Protein AF-A0AAE9E944-F1 (afdb_monomer_lite)

Foldseek 3Di:
DDPPPDDDDDDDPVVVVVVVVPPVDCVVVVVVVVVVVVVVVVVVVVVVVVVVVVVPPPPPVVCVVVVVQWDWDDDPFWIWIFGDQVFFFADPLQVVLVVVLCCVVPVPDDDDDDRRTFKIKGFAPQWGADPDPLDIAGVLGDDPPWDWDWDDLDSFKIFIWIADLLQKIHGGTMMGGHFGCDPVPNDRPDDHDDSVSRVCSSQDFIDRGGPPDDPDDPVSVVVNVLLNVQCVVVVNDDPCPVPPDDDGPPDPSVSSNSSVVSSVVVVD

Sequence (268 aa):
MDLALYNTGTQSPLDQFKYEVDITRPGSFGFCAVFIVATILICSIAYKVLRSCRFKRFPRFPMSYKIGQIAHAQHPEFSLFHGPDHIQYCVQKDLDFCEHFLRENFPEHSVKFSGNIVCVMVPRDGFKCGKQLQEFLPKDGKLVGSYLTYQLATDRAIITHYNLPDGRRFVAGIGTYPRLLTYETGFFYSFPINEDICQEAMESGYDYVPPKPRKWTKRRAERFEMVTKAARDAGLIRPNEFLGNVRFVENPPVYTKLIIEEEEKLKE

pLDDT: mean 70.8, std 16.13, range [32.69, 91.69]

Structure (mmCIF, N/CA/C/O backbone):
data_AF-A0AAE9E944-F1
#
_entry.id   AF-A0AAE9E944-F1
#
loop_
_atom_site.group_PDB
_atom_site.id
_atom_site.type_symbol
_atom_site.label_atom_id
_atom_site.label_alt_id
_atom_site.label_comp_id
_atom_site.label_asym_id
_atom_site.label_entity_id
_atom_site.label_seq_id
_atom_site.pdbx_PDB_ins_code
_atom_site.Cartn_x
_atom_site.Cartn_y
_atom_site.Cartn_z
_atom_site.occupancy
_atom_site.B_iso_or_equiv
_atom_site.auth_seq_id
_atom_site.auth_comp_id
_atom_site.auth_asym_id
_atom_site.auth_atom_id
_atom_site.pdbx_PDB_model_num
ATOM 1 N N . MET A 1 1 ? 65.503 0.015 0.714 1.00 38.69 1 MET A N 1
ATOM 2 C CA . MET A 1 1 ? 64.653 0.240 1.899 1.00 38.69 1 MET A CA 1
ATOM 3 C C . MET A 1 1 ? 65.042 -0.809 2.912 1.00 38.69 1 MET A C 1
ATOM 5 O O . MET A 1 1 ? 64.685 -1.969 2.754 1.00 38.69 1 MET A O 1
ATOM 9 N N . ASP A 1 2 ? 65.874 -0.387 3.854 1.00 33.28 2 ASP A N 1
ATOM 10 C CA . ASP A 1 2 ? 66.404 -1.197 4.939 1.00 33.28 2 ASP A CA 1
ATOM 11 C C . ASP A 1 2 ? 65.290 -1.584 5.911 1.00 33.28 2 ASP A C 1
ATOM 13 O O . ASP A 1 2 ? 64.674 -0.722 6.535 1.00 33.28 2 ASP A O 1
ATOM 17 N N . LEU A 1 3 ? 65.051 -2.886 6.061 1.00 37.91 3 LEU A N 1
ATOM 18 C CA . LEU A 1 3 ? 64.380 -3.430 7.236 1.00 37.91 3 LEU A CA 1
ATOM 19 C C . LEU A 1 3 ? 65.475 -3.978 8.157 1.00 37.91 3 LEU A C 1
ATOM 21 O O . LEU A 1 3 ? 65.759 -5.174 8.190 1.00 37.91 3 LEU A O 1
ATOM 25 N N . ALA A 1 4 ? 66.140 -3.065 8.866 1.00 39.00 4 ALA A N 1
ATOM 26 C CA . ALA A 1 4 ? 67.007 -3.406 9.982 1.00 39.00 4 ALA A CA 1
ATOM 27 C C . ALA A 1 4 ? 66.133 -3.991 11.103 1.00 39.00 4 ALA A C 1
ATOM 29 O O . ALA A 1 4 ? 65.559 -3.275 11.924 1.00 39.00 4 ALA A O 1
ATOM 30 N N . LEU A 1 5 ? 65.985 -5.315 11.072 1.00 41.94 5 LEU A N 1
ATOM 31 C CA . LEU A 1 5 ? 65.482 -6.133 12.165 1.00 41.94 5 LEU A CA 1
ATOM 32 C C . LEU A 1 5 ? 66.299 -5.828 13.423 1.00 41.94 5 LEU A C 1
ATOM 34 O O . LEU A 1 5 ? 67.512 -6.006 13.437 1.00 41.94 5 LEU A O 1
ATOM 38 N N . TYR A 1 6 ? 65.598 -5.326 14.437 1.00 42.09 6 TYR A N 1
ATOM 39 C CA . TYR A 1 6 ? 65.944 -5.300 15.856 1.00 42.09 6 TYR A CA 1
ATOM 40 C C . TYR A 1 6 ? 67.365 -5.767 16.209 1.00 42.09 6 TYR A C 1
ATOM 42 O O . TYR A 1 6 ? 67.640 -6.953 16.371 1.00 42.09 6 TYR A O 1
ATOM 50 N N . ASN A 1 7 ? 68.243 -4.786 16.416 1.00 43.41 7 ASN A N 1
ATOM 51 C CA . ASN A 1 7 ? 69.486 -4.957 17.153 1.00 43.41 7 ASN A CA 1
ATOM 52 C C . ASN A 1 7 ? 69.158 -5.322 18.610 1.00 43.41 7 ASN A C 1
ATOM 54 O O . ASN A 1 7 ? 68.875 -4.450 19.431 1.00 43.41 7 ASN A O 1
ATOM 58 N N . THR A 1 8 ? 69.227 -6.604 18.946 1.00 47.19 8 THR A N 1
ATOM 59 C CA . THR A 1 8 ? 69.472 -7.049 20.320 1.00 47.19 8 THR A CA 1
ATOM 60 C C . THR A 1 8 ? 70.875 -7.628 20.344 1.00 47.19 8 THR A C 1
ATOM 62 O O . THR A 1 8 ? 71.127 -8.672 19.745 1.00 47.19 8 THR A O 1
ATOM 65 N N . GLY A 1 9 ? 71.804 -6.899 20.966 1.00 45.34 9 GLY A N 1
ATOM 66 C CA . GLY A 1 9 ? 73.191 -7.329 21.118 1.00 45.34 9 GLY A CA 1
ATOM 67 C C . GLY A 1 9 ? 73.286 -8.723 21.739 1.00 45.34 9 GLY A C 1
ATOM 68 O O . GLY A 1 9 ? 72.422 -9.131 22.513 1.00 45.34 9 GLY A O 1
ATOM 69 N N . THR A 1 10 ? 74.341 -9.451 21.385 1.00 50.66 10 THR A N 1
ATOM 70 C CA . THR A 1 10 ? 74.672 -10.778 21.917 1.00 50.66 10 THR A CA 1
ATOM 71 C C . THR A 1 10 ? 74.713 -10.755 23.447 1.00 50.66 10 THR A C 1
ATOM 73 O O . THR A 1 10 ? 75.690 -10.289 24.034 1.00 50.66 10 THR A O 1
ATOM 76 N N . GLN A 1 11 ? 73.650 -11.244 24.088 1.00 51.56 11 GLN A N 1
ATOM 77 C CA . GLN A 1 11 ? 73.609 -11.498 25.526 1.00 51.56 11 GLN A CA 1
ATOM 78 C C . GLN A 1 11 ? 74.224 -12.869 25.823 1.00 51.56 11 GLN A C 1
ATOM 80 O O . GLN A 1 11 ? 74.008 -13.841 25.100 1.00 51.56 11 GLN A O 1
ATOM 85 N N . SER A 1 12 ? 75.036 -12.921 26.877 1.00 53.72 12 SER A N 1
ATOM 86 C CA . SER A 1 12 ? 75.726 -14.124 27.345 1.00 53.72 12 SER A CA 1
ATOM 87 C C . SER A 1 12 ? 74.713 -15.206 27.775 1.00 53.72 12 SER A C 1
ATOM 89 O O . SER A 1 12 ? 73.695 -14.869 28.385 1.00 53.72 12 SER A O 1
ATOM 91 N N . PRO A 1 13 ? 74.985 -16.506 27.533 1.00 57.06 13 PRO A N 1
ATOM 92 C CA . PRO A 1 13 ? 74.051 -17.599 27.837 1.00 57.06 13 PRO A CA 1
ATOM 93 C C . PRO A 1 13 ? 73.691 -17.735 29.328 1.00 57.06 13 PRO A C 1
ATOM 95 O O . PRO A 1 13 ? 72.714 -18.398 29.669 1.00 57.06 13 PRO A O 1
ATOM 98 N N . LEU A 1 14 ? 74.438 -17.087 30.228 1.00 52.66 14 LEU A N 1
ATOM 99 C CA . LEU A 1 14 ? 74.140 -17.057 31.663 1.00 52.66 14 LEU A CA 1
ATOM 100 C C . LEU A 1 14 ? 73.077 -16.015 32.058 1.00 52.66 14 LEU A C 1
ATOM 102 O O . LEU A 1 14 ? 72.465 -16.163 33.114 1.00 52.66 14 LEU A O 1
ATOM 106 N N . ASP A 1 15 ? 72.803 -15.010 31.218 1.00 51.47 15 ASP A N 1
ATOM 107 C CA . ASP A 1 15 ? 71.745 -14.017 31.474 1.00 51.47 15 ASP A CA 1
ATOM 108 C C . ASP A 1 15 ? 70.364 -14.491 30.991 1.00 51.47 15 ASP A C 1
ATOM 110 O O . ASP A 1 15 ? 69.338 -14.069 31.527 1.00 51.47 15 ASP A O 1
ATOM 114 N N . GLN A 1 16 ? 70.318 -15.424 30.033 1.00 52.09 16 GLN A N 1
ATOM 115 C CA . GLN A 1 16 ? 69.071 -15.965 29.474 1.00 52.09 16 GLN A CA 1
ATOM 116 C C . GLN A 1 16 ? 68.249 -16.736 30.520 1.00 52.09 16 GLN A C 1
ATOM 118 O O . GLN A 1 16 ? 67.041 -16.534 30.645 1.00 52.09 16 GLN A O 1
ATOM 123 N N . PHE A 1 17 ? 68.911 -17.536 31.358 1.00 46.75 17 PHE A N 1
ATOM 124 C CA . PHE A 1 17 ? 68.231 -18.355 32.366 1.00 46.75 17 PHE A CA 1
ATOM 125 C C . PHE A 1 17 ? 67.660 -17.561 33.545 1.00 46.75 17 PHE A C 1
ATOM 127 O O . PHE A 1 17 ? 66.756 -18.043 34.224 1.00 46.75 17 PHE A O 1
ATOM 134 N N . LYS A 1 18 ? 68.153 -16.343 33.803 1.00 45.94 18 LYS A N 1
ATOM 135 C CA . LYS A 1 18 ? 67.651 -15.517 34.911 1.00 45.94 18 LYS A CA 1
ATOM 136 C C . LYS A 1 18 ? 66.435 -14.675 34.514 1.00 45.94 18 LYS A C 1
ATOM 138 O O . LYS A 1 18 ? 65.650 -14.313 35.382 1.00 45.94 18 LYS A O 1
ATOM 143 N N . TYR A 1 19 ? 66.254 -14.411 33.218 1.00 47.31 19 TYR A N 1
ATOM 144 C CA . TYR A 1 19 ? 65.106 -13.664 32.696 1.00 47.31 19 TYR A CA 1
ATOM 145 C C . TYR A 1 19 ? 63.935 -14.549 32.259 1.00 47.31 19 TYR A C 1
ATOM 147 O O . TYR A 1 19 ? 62.797 -14.086 32.297 1.00 47.31 19 TYR A O 1
ATOM 155 N N . GLU A 1 20 ? 64.162 -15.816 31.902 1.00 46.25 20 GLU A N 1
ATOM 156 C CA . GLU A 1 20 ? 63.058 -16.711 31.519 1.00 46.25 20 GLU A CA 1
ATOM 157 C C . GLU A 1 20 ? 62.154 -17.107 32.697 1.00 46.25 20 GLU A C 1
ATOM 159 O O . GLU A 1 20 ? 60.969 -17.371 32.497 1.00 46.25 20 GLU A O 1
ATOM 164 N N . VAL A 1 21 ? 62.661 -17.074 33.934 1.00 47.31 21 VAL A N 1
ATOM 165 C CA . VAL A 1 21 ? 61.892 -17.487 35.125 1.00 47.31 21 VAL A CA 1
ATOM 166 C C . VAL A 1 21 ? 60.954 -16.383 35.647 1.00 47.31 21 VAL A C 1
ATOM 168 O O . VAL A 1 21 ? 60.018 -16.677 36.384 1.00 47.31 21 VAL A O 1
ATOM 171 N N . ASP A 1 22 ? 61.115 -15.129 35.208 1.00 46.03 22 ASP A N 1
ATOM 172 C CA . ASP A 1 22 ? 60.374 -13.972 35.749 1.00 46.03 22 ASP A CA 1
ATOM 173 C C . ASP A 1 22 ? 59.392 -13.305 34.760 1.00 46.03 22 ASP A C 1
ATOM 175 O O . ASP A 1 22 ? 58.807 -12.260 35.073 1.00 46.03 22 ASP A O 1
ATOM 179 N N . ILE A 1 23 ? 59.161 -13.892 33.574 1.00 47.28 23 ILE A N 1
ATOM 180 C CA . ILE A 1 23 ? 58.240 -13.354 32.543 1.00 47.28 23 ILE A CA 1
ATOM 181 C C . ILE A 1 23 ? 56.908 -14.130 32.468 1.00 47.28 23 ILE A C 1
ATOM 183 O O . ILE A 1 23 ? 56.041 -13.816 31.656 1.00 47.28 23 ILE A O 1
ATOM 187 N N . THR A 1 24 ? 56.599 -15.017 33.417 1.00 50.19 24 THR A N 1
ATOM 188 C CA . THR A 1 24 ? 55.192 -15.388 33.695 1.00 50.19 24 THR A CA 1
ATOM 189 C C . THR A 1 24 ? 54.497 -14.293 34.516 1.00 50.19 24 THR A C 1
ATOM 191 O O . THR A 1 24 ? 53.872 -14.547 35.544 1.00 50.19 24 THR A O 1
ATOM 194 N N . ARG A 1 25 ? 54.648 -13.033 34.087 1.00 51.59 25 ARG A N 1
ATOM 195 C CA . ARG A 1 25 ? 54.045 -11.856 34.716 1.00 51.59 25 ARG A CA 1
ATOM 196 C C . ARG A 1 25 ? 52.609 -11.644 34.214 1.00 51.59 25 ARG A C 1
ATOM 198 O O . ARG A 1 25 ? 52.319 -11.885 33.041 1.00 51.59 25 ARG A O 1
ATOM 205 N N . PRO A 1 26 ? 51.719 -11.095 35.061 1.00 52.00 26 PRO A N 1
ATOM 206 C CA . PRO A 1 26 ? 50.281 -10.876 34.818 1.00 52.00 26 PRO A CA 1
ATOM 207 C C . PRO A 1 26 ? 49.924 -9.958 33.625 1.00 52.00 26 PRO A C 1
ATOM 209 O O . PRO A 1 26 ? 48.748 -9.677 33.389 1.00 52.00 26 PRO A O 1
ATOM 212 N N . GLY A 1 27 ? 50.907 -9.507 32.838 1.00 53.44 27 GLY A N 1
ATOM 213 C CA . GLY A 1 27 ? 50.711 -8.670 31.653 1.00 53.44 27 GLY A CA 1
ATOM 214 C C . GLY A 1 27 ? 50.015 -9.381 30.487 1.00 53.44 27 GLY A C 1
ATOM 215 O O . GLY A 1 27 ? 49.276 -8.734 29.751 1.00 53.44 27 GLY A O 1
ATOM 216 N N . SER A 1 28 ? 50.171 -10.705 30.352 1.00 59.50 28 SER A N 1
ATOM 217 C CA . SER A 1 28 ? 49.500 -11.490 29.297 1.00 59.50 28 SER A CA 1
ATOM 218 C C . SER A 1 28 ? 47.977 -11.536 29.490 1.00 59.50 28 SER A C 1
ATOM 220 O O . SER A 1 28 ? 47.217 -11.303 28.547 1.00 59.50 28 SER A O 1
ATOM 222 N N . PHE A 1 29 ? 47.514 -11.725 30.732 1.00 60.22 29 PHE A N 1
ATOM 223 C CA . PHE A 1 29 ? 46.084 -11.720 31.056 1.00 60.22 29 PHE A CA 1
ATOM 224 C C . PHE A 1 29 ? 45.453 -10.338 30.864 1.00 60.22 29 PHE A C 1
ATOM 226 O O . PHE A 1 29 ? 44.365 -10.239 30.298 1.00 60.22 29 PHE A O 1
ATOM 233 N N . GLY A 1 30 ? 46.146 -9.269 31.277 1.00 66.19 30 GLY A N 1
ATOM 234 C CA . GLY A 1 30 ? 45.688 -7.895 31.055 1.00 66.19 30 GLY A CA 1
ATOM 235 C C . GLY A 1 30 ? 45.582 -7.549 29.569 1.00 66.19 30 GLY A C 1
ATOM 236 O O . GLY A 1 30 ? 44.580 -6.987 29.134 1.00 66.19 30 GLY A O 1
ATOM 237 N N . PHE A 1 31 ? 46.569 -7.959 28.769 1.00 72.44 31 PHE A N 1
ATOM 238 C CA . PHE A 1 31 ? 46.554 -7.768 27.321 1.00 72.44 31 PHE A CA 1
ATOM 239 C C . PHE A 1 31 ? 45.399 -8.536 26.662 1.00 72.44 31 PHE A C 1
ATOM 241 O O . PHE A 1 31 ? 44.620 -7.949 25.913 1.00 72.44 31 PHE A O 1
ATOM 248 N N . CYS A 1 32 ? 45.198 -9.810 27.017 1.00 76.19 32 CYS A N 1
ATOM 249 C CA . CYS A 1 32 ? 44.074 -10.602 26.513 1.00 76.19 32 CYS A CA 1
ATOM 250 C C . CYS A 1 32 ? 42.714 -9.991 26.894 1.00 76.19 32 CYS A C 1
ATOM 252 O O . CYS A 1 32 ? 41.816 -9.917 26.055 1.00 76.19 32 CYS A O 1
ATOM 254 N N . ALA A 1 33 ? 42.565 -9.492 28.125 1.00 79.69 33 ALA A N 1
ATOM 255 C CA . ALA A 1 33 ? 41.337 -8.841 28.577 1.00 79.69 33 ALA A CA 1
ATOM 256 C C . ALA A 1 33 ? 41.024 -7.568 27.771 1.00 79.69 33 ALA A C 1
ATOM 258 O O . ALA A 1 33 ? 39.877 -7.360 27.371 1.00 79.69 33 ALA A O 1
ATOM 259 N N . VAL A 1 34 ? 42.036 -6.749 27.464 1.00 83.25 34 VAL A N 1
ATOM 260 C CA . VAL A 1 34 ? 41.874 -5.551 26.622 1.00 83.25 34 VAL A CA 1
ATOM 261 C C . VAL A 1 34 ? 41.430 -5.927 25.206 1.00 83.25 34 VAL A C 1
ATOM 263 O O . VAL A 1 34 ? 40.513 -5.300 24.675 1.00 83.25 34 VAL A O 1
ATOM 266 N N . PHE A 1 35 ? 41.998 -6.982 24.612 1.00 84.06 35 PHE A N 1
ATOM 267 C CA . PHE A 1 35 ? 41.581 -7.460 23.288 1.00 84.06 35 PHE A CA 1
ATOM 268 C C . PHE A 1 35 ? 40.147 -7.988 23.275 1.00 84.06 35 PHE A C 1
ATOM 270 O O . PHE A 1 35 ? 39.392 -7.688 22.348 1.00 84.06 35 PHE A O 1
ATOM 277 N N . ILE A 1 36 ? 39.732 -8.716 24.313 1.00 86.69 36 ILE A N 1
ATOM 278 C CA . ILE A 1 36 ? 38.355 -9.207 24.435 1.00 86.69 36 ILE A CA 1
ATOM 279 C C . ILE A 1 36 ? 37.379 -8.027 24.530 1.00 86.69 36 ILE A C 1
ATOM 281 O O . ILE A 1 36 ? 36.401 -7.975 23.783 1.00 86.69 36 ILE A O 1
ATOM 285 N N . VAL A 1 37 ? 37.666 -7.038 25.382 1.00 87.69 37 VAL A N 1
ATOM 286 C CA . VAL A 1 37 ? 36.819 -5.843 25.537 1.00 87.69 37 VAL A CA 1
ATOM 287 C C . VAL A 1 37 ? 36.759 -5.029 24.241 1.00 87.69 37 VAL A C 1
ATOM 289 O O . VAL A 1 37 ? 35.671 -4.628 23.824 1.00 87.69 37 VAL A O 1
ATOM 292 N N . ALA A 1 38 ? 37.894 -4.833 23.563 1.00 88.00 38 ALA A N 1
ATOM 293 C CA . ALA A 1 38 ? 37.948 -4.146 22.274 1.00 88.00 38 ALA A CA 1
ATOM 294 C C . ALA A 1 38 ? 37.124 -4.879 21.204 1.00 88.00 38 ALA A C 1
ATOM 296 O O . ALA A 1 38 ? 36.359 -4.248 20.476 1.00 88.00 38 ALA A O 1
ATOM 297 N N . THR A 1 39 ? 37.204 -6.212 21.159 1.00 88.62 39 THR A N 1
ATOM 298 C CA . THR A 1 39 ? 36.435 -7.033 20.213 1.00 88.62 39 THR A CA 1
ATOM 299 C C . THR A 1 39 ? 34.933 -6.918 20.475 1.00 88.62 39 THR A C 1
ATOM 301 O O . THR A 1 39 ? 34.165 -6.689 19.544 1.00 88.62 39 THR A O 1
ATOM 304 N N . ILE A 1 40 ? 34.500 -6.974 21.740 1.00 89.19 40 ILE A N 1
ATOM 305 C CA . ILE A 1 40 ? 33.088 -6.792 22.119 1.00 89.19 40 ILE A CA 1
ATOM 306 C C . ILE A 1 40 ? 32.583 -5.395 21.724 1.00 89.19 40 ILE A C 1
ATOM 308 O O . ILE A 1 40 ? 31.474 -5.260 21.199 1.00 89.19 40 ILE A O 1
ATOM 312 N N . LEU A 1 41 ? 33.392 -4.351 21.929 1.00 89.81 41 LEU A N 1
ATOM 313 C CA . LEU A 1 41 ? 33.071 -2.980 21.519 1.00 89.81 41 LEU A CA 1
ATOM 314 C C . LEU A 1 41 ? 32.931 -2.856 19.999 1.00 89.81 41 LEU A C 1
ATOM 316 O O . LEU A 1 41 ? 31.935 -2.302 19.529 1.00 89.81 41 LEU A O 1
ATOM 320 N N . ILE A 1 42 ? 33.867 -3.422 19.234 1.00 89.38 42 ILE A N 1
ATOM 321 C CA . ILE A 1 42 ? 33.815 -3.443 17.767 1.00 89.38 42 ILE A CA 1
ATOM 322 C C . ILE A 1 42 ? 32.577 -4.207 17.290 1.00 89.38 42 ILE A C 1
ATOM 324 O O . ILE A 1 42 ? 31.840 -3.692 16.452 1.00 89.38 42 ILE A O 1
ATOM 328 N N . CYS A 1 43 ? 32.275 -5.378 17.860 1.00 88.38 43 CYS A N 1
ATOM 329 C CA . CYS A 1 43 ? 31.069 -6.142 17.535 1.00 88.38 43 CYS A CA 1
ATOM 330 C C . CYS A 1 43 ? 29.783 -5.374 17.877 1.00 88.38 43 CYS A C 1
ATOM 332 O O . CYS A 1 43 ? 28.829 -5.410 17.105 1.00 88.38 43 CYS A O 1
ATOM 334 N N . SER A 1 44 ? 29.745 -4.636 18.990 1.00 81.06 44 SER A N 1
ATOM 335 C CA . SER A 1 44 ? 28.597 -3.806 19.384 1.00 81.06 44 SER A CA 1
ATOM 336 C C . SER A 1 44 ? 28.400 -2.610 18.450 1.00 81.06 44 SER A C 1
ATOM 338 O O . SER A 1 44 ? 27.271 -2.305 18.056 1.00 81.06 44 SER A O 1
ATOM 340 N N . ILE A 1 45 ? 29.489 -1.955 18.037 1.00 84.94 45 ILE A N 1
ATOM 341 C CA . ILE A 1 45 ? 29.462 -0.872 17.049 1.00 84.94 45 ILE A CA 1
ATOM 342 C C . ILE A 1 45 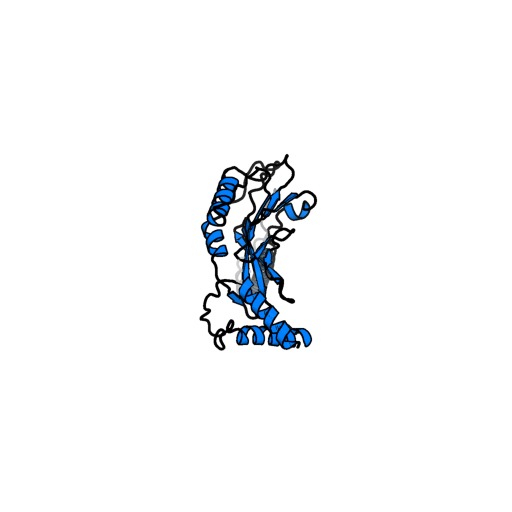? 29.033 -1.424 15.690 1.00 84.94 45 ILE A C 1
ATOM 344 O O . ILE A 1 45 ? 28.103 -0.886 15.098 1.00 84.94 45 ILE A O 1
ATOM 348 N N . ALA A 1 46 ? 29.621 -2.530 15.230 1.00 82.81 46 ALA A N 1
ATOM 349 C CA . ALA A 1 46 ? 29.240 -3.201 13.992 1.00 82.81 46 ALA A CA 1
ATOM 350 C C . ALA A 1 46 ? 27.767 -3.626 14.021 1.00 82.81 46 ALA A C 1
ATOM 352 O O . ALA A 1 46 ? 27.043 -3.361 13.069 1.00 82.81 46 ALA A O 1
ATOM 353 N N . TYR A 1 47 ? 27.278 -4.182 15.131 1.00 80.00 47 TYR A N 1
ATOM 354 C CA . TYR A 1 47 ? 25.868 -4.520 15.310 1.00 80.00 47 TYR A CA 1
ATOM 355 C C . TYR A 1 47 ? 24.969 -3.278 15.283 1.00 80.00 47 TYR A C 1
ATOM 357 O O . TYR A 1 47 ? 23.932 -3.291 14.622 1.00 80.00 47 TYR A O 1
ATOM 365 N N . LYS A 1 48 ? 25.353 -2.174 15.938 1.00 71.56 48 LYS A N 1
ATOM 366 C CA . LYS A 1 48 ? 24.611 -0.901 15.884 1.00 71.56 48 LYS A CA 1
ATOM 367 C C . LYS A 1 48 ? 24.614 -0.291 14.486 1.00 71.56 48 LYS A C 1
ATOM 369 O O . LYS A 1 48 ? 23.577 0.221 14.068 1.00 71.56 48 LYS A O 1
ATOM 374 N N . VAL A 1 49 ? 25.726 -0.361 13.758 1.00 68.31 49 VAL A N 1
ATOM 375 C CA . VAL A 1 49 ? 25.845 0.106 12.372 1.00 68.31 49 VAL A CA 1
ATOM 376 C C . VAL A 1 49 ? 25.000 -0.774 11.458 1.00 68.31 49 VAL A C 1
ATOM 378 O O . VAL A 1 49 ? 24.127 -0.250 10.783 1.00 68.31 49 VAL A O 1
ATOM 381 N N . LEU A 1 50 ? 25.136 -2.100 11.520 1.00 66.12 50 LEU A N 1
ATOM 382 C CA . LEU A 1 50 ? 24.321 -3.059 10.764 1.00 66.12 50 LEU A CA 1
ATOM 383 C C . LEU A 1 50 ? 22.826 -2.913 11.073 1.00 66.12 50 LEU A C 1
ATOM 385 O O . LEU A 1 50 ? 22.004 -2.935 10.159 1.00 66.12 50 LEU A O 1
ATOM 389 N N . ARG A 1 51 ? 22.453 -2.691 12.338 1.00 52.06 51 ARG A N 1
ATOM 390 C CA . ARG A 1 51 ? 21.068 -2.415 12.742 1.00 52.06 51 ARG A CA 1
ATOM 391 C C . ARG A 1 51 ? 20.589 -1.064 12.212 1.00 52.06 51 ARG A C 1
ATOM 393 O O . ARG A 1 51 ? 19.471 -0.975 11.721 1.00 52.06 51 ARG A O 1
ATOM 400 N N . SER A 1 52 ? 21.426 -0.031 12.252 1.00 48.81 52 SER A N 1
ATOM 401 C CA . SER A 1 52 ? 21.106 1.287 11.685 1.00 48.81 52 SER A CA 1
ATOM 402 C C . SER A 1 52 ? 21.013 1.247 10.155 1.00 48.81 52 SER A C 1
ATOM 404 O O . SER A 1 52 ? 20.191 1.951 9.575 1.00 48.81 52 SER A O 1
ATOM 406 N N . CYS A 1 53 ? 21.789 0.387 9.494 1.00 47.00 53 CYS A N 1
ATOM 407 C CA . CYS A 1 53 ? 21.715 0.111 8.062 1.00 47.00 53 CYS A CA 1
ATOM 408 C C . CYS A 1 53 ? 20.466 -0.705 7.697 1.00 47.00 53 CYS A C 1
ATOM 410 O O . CYS A 1 53 ? 19.841 -0.403 6.682 1.00 47.00 53 CYS A O 1
ATOM 412 N N . ARG A 1 54 ? 20.040 -1.664 8.540 1.00 39.44 54 ARG A N 1
ATOM 413 C CA . ARG A 1 54 ? 18.790 -2.429 8.352 1.00 39.44 54 ARG A CA 1
ATOM 414 C C . ARG A 1 54 ? 17.537 -1.549 8.342 1.00 39.44 54 ARG A C 1
ATOM 416 O O . ARG A 1 54 ? 16.575 -1.910 7.682 1.00 39.44 54 ARG A O 1
ATOM 423 N N . PHE A 1 55 ? 17.553 -0.396 9.015 1.00 34.78 55 PHE A N 1
ATOM 424 C CA . PHE A 1 55 ? 16.421 0.544 9.021 1.00 34.78 55 PHE A CA 1
ATOM 425 C C . PHE A 1 55 ? 16.615 1.780 8.126 1.00 34.78 55 PHE A C 1
ATOM 427 O O . PHE A 1 55 ? 15.682 2.564 7.971 1.00 34.78 55 PHE A O 1
ATOM 434 N N . LYS A 1 56 ? 17.794 1.964 7.510 1.00 32.69 56 LYS A N 1
ATOM 435 C CA . LYS A 1 56 ? 18.055 3.066 6.561 1.00 32.69 56 LYS A CA 1
ATOM 436 C C . LYS A 1 56 ? 17.797 2.715 5.099 1.00 32.69 56 LYS A C 1
ATOM 438 O O . LYS A 1 56 ? 17.797 3.620 4.272 1.00 32.69 56 LYS A O 1
ATOM 443 N N . ARG A 1 57 ? 17.533 1.451 4.769 1.00 37.31 57 ARG A N 1
ATOM 444 C CA . ARG A 1 57 ? 17.090 1.059 3.427 1.00 37.31 57 ARG A CA 1
ATOM 445 C C . ARG A 1 57 ? 15.568 1.049 3.341 1.00 37.31 57 ARG A C 1
ATOM 447 O O . ARG A 1 57 ? 14.966 0.039 3.019 1.00 37.31 57 ARG A O 1
ATOM 454 N N . PHE A 1 58 ? 14.947 2.205 3.550 1.00 35.59 58 PHE A N 1
ATOM 455 C CA . PHE A 1 58 ? 13.985 2.547 2.513 1.00 35.59 58 PHE A CA 1
ATOM 456 C C . PHE A 1 58 ? 14.861 2.845 1.300 1.00 35.59 58 PHE A C 1
ATOM 458 O O . PHE A 1 58 ? 15.740 3.707 1.429 1.00 35.59 58 PHE A O 1
ATOM 465 N N . PRO A 1 59 ? 14.713 2.159 0.155 1.00 40.19 59 PRO A N 1
ATOM 466 C CA . PRO A 1 59 ? 15.113 2.794 -1.076 1.00 40.19 59 PRO A CA 1
ATOM 467 C C . PRO A 1 59 ? 14.313 4.094 -1.077 1.00 40.19 59 PRO A C 1
ATOM 469 O O . PRO A 1 59 ? 13.111 4.121 -1.333 1.00 40.19 59 PRO A O 1
ATOM 472 N N . ARG A 1 60 ? 14.972 5.196 -0.702 1.00 39.97 60 ARG A N 1
ATOM 473 C CA . ARG A 1 60 ? 14.633 6.488 -1.262 1.00 39.97 60 ARG A CA 1
ATOM 474 C C . ARG A 1 60 ? 14.868 6.253 -2.737 1.00 39.97 60 ARG A C 1
ATOM 476 O O . ARG A 1 60 ? 15.985 6.434 -3.214 1.00 39.97 60 ARG A O 1
ATOM 483 N N . PHE A 1 61 ? 13.858 5.709 -3.416 1.00 44.00 61 PHE A N 1
ATOM 484 C CA . PHE A 1 61 ? 13.837 5.703 -4.857 1.00 44.00 61 PHE A CA 1
ATOM 485 C C . PHE A 1 61 ? 14.213 7.138 -5.223 1.00 44.00 61 PHE A C 1
ATOM 487 O O . PHE A 1 61 ? 13.609 8.065 -4.667 1.00 44.00 61 PHE A O 1
ATOM 494 N N . PRO A 1 62 ? 15.232 7.353 -6.067 1.00 42.78 62 PRO A N 1
ATOM 495 C CA . PRO A 1 62 ? 15.708 8.696 -6.404 1.00 42.78 62 PRO A CA 1
ATOM 496 C C . PRO A 1 62 ? 14.583 9.626 -6.911 1.00 42.78 62 PRO A C 1
ATOM 498 O O . PRO A 1 62 ? 14.741 10.842 -6.948 1.00 42.78 62 PRO A O 1
ATOM 501 N N . MET A 1 63 ? 13.404 9.070 -7.201 1.00 44.81 63 MET A N 1
ATOM 502 C CA . MET A 1 63 ? 12.148 9.756 -7.487 1.00 44.81 63 MET A CA 1
ATOM 503 C C . MET A 1 63 ? 11.611 10.677 -6.386 1.00 44.81 63 MET A C 1
ATOM 505 O O . MET A 1 63 ? 10.915 11.631 -6.727 1.00 44.81 63 MET A O 1
ATOM 509 N N . SER A 1 64 ? 11.943 10.488 -5.098 1.00 40.84 64 SER A N 1
ATOM 510 C CA . SER A 1 64 ? 11.454 11.412 -4.054 1.00 40.84 64 SER A CA 1
ATOM 511 C C . SER A 1 64 ? 11.970 12.846 -4.240 1.00 40.84 64 SER A C 1
ATOM 513 O O . SER A 1 64 ? 11.380 13.781 -3.711 1.00 40.84 64 SER A O 1
ATOM 515 N N . TYR A 1 65 ? 13.055 13.030 -5.002 1.00 41.19 65 TYR A N 1
ATOM 516 C CA . TYR A 1 65 ? 13.642 14.338 -5.303 1.00 41.19 65 TYR A CA 1
ATOM 517 C C . TYR A 1 65 ? 13.120 14.975 -6.606 1.00 41.19 65 TYR A C 1
ATOM 519 O O . TYR A 1 65 ? 13.424 16.135 -6.863 1.00 41.19 65 TYR A O 1
ATOM 527 N N . LYS A 1 66 ? 12.302 14.271 -7.408 1.00 48.66 66 LYS A N 1
ATOM 528 C CA . LYS A 1 66 ? 11.722 14.778 -8.673 1.00 48.66 66 LYS A CA 1
ATOM 529 C C . LYS A 1 66 ? 10.187 14.796 -8.686 1.00 48.66 66 LYS A C 1
ATOM 531 O O . LYS A 1 66 ? 9.583 14.799 -9.752 1.00 48.66 66 LYS A O 1
ATOM 536 N N . ILE A 1 67 ? 9.543 14.846 -7.517 1.00 49.41 67 ILE A N 1
ATOM 537 C CA . ILE A 1 67 ? 8.071 14.825 -7.382 1.00 49.41 67 ILE A CA 1
ATOM 538 C C . ILE A 1 67 ? 7.391 15.943 -8.199 1.00 49.41 67 ILE A C 1
ATOM 540 O O . ILE A 1 67 ? 6.299 15.737 -8.711 1.00 49.41 67 ILE A O 1
ATOM 544 N N . GLY A 1 68 ? 8.056 17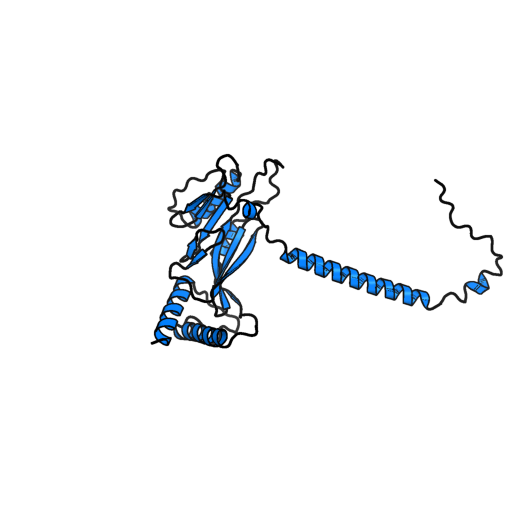.086 -8.409 1.00 51.41 68 GLY A N 1
ATOM 545 C CA . GLY A 1 68 ? 7.519 18.188 -9.220 1.00 51.41 68 GLY A CA 1
ATOM 546 C C . GLY A 1 68 ? 7.393 17.911 -10.727 1.00 51.41 68 GLY A C 1
ATOM 547 O O . GLY A 1 68 ? 6.794 18.721 -11.423 1.00 51.41 68 GLY A O 1
ATOM 548 N N . GLN A 1 69 ? 7.949 16.805 -11.237 1.00 57.91 69 GLN A N 1
ATOM 549 C CA . GLN A 1 69 ? 7.920 16.430 -12.662 1.00 57.91 69 GLN A CA 1
ATOM 550 C C . GLN A 1 69 ? 7.180 15.111 -12.927 1.00 57.91 69 GLN A C 1
ATOM 552 O O . GLN A 1 69 ? 7.238 14.590 -14.038 1.00 57.91 69 GLN A O 1
ATOM 557 N N . ILE A 1 70 ? 6.527 14.542 -11.910 1.00 70.69 70 ILE A N 1
ATOM 558 C CA . ILE A 1 70 ? 5.780 13.294 -12.052 1.00 70.69 70 ILE A CA 1
ATOM 559 C C . ILE A 1 70 ? 4.332 13.638 -12.399 1.00 70.69 70 ILE A C 1
ATOM 561 O O . ILE A 1 70 ? 3.631 14.253 -11.597 1.00 70.69 70 ILE A O 1
ATOM 565 N N . ALA A 1 71 ? 3.881 13.229 -13.581 1.00 73.31 71 ALA A N 1
ATOM 566 C CA . ALA A 1 71 ? 2.483 13.322 -13.968 1.00 73.31 71 ALA A CA 1
ATOM 567 C C . ALA A 1 71 ? 1.704 12.133 -13.389 1.00 73.31 71 ALA A C 1
ATOM 569 O O . ALA A 1 71 ? 2.124 10.978 -13.489 1.00 73.31 71 ALA A O 1
ATOM 570 N N . HIS A 1 72 ? 0.557 12.413 -12.776 1.00 80.31 72 HIS A N 1
ATOM 571 C CA . HIS A 1 72 ? -0.355 11.391 -12.271 1.00 80.31 72 HIS A CA 1
ATOM 572 C C . HIS A 1 72 ? -1.457 11.154 -13.302 1.00 80.31 72 HIS A C 1
ATOM 574 O O . HIS A 1 72 ? -2.219 12.064 -13.619 1.00 80.31 72 HIS A O 1
ATOM 580 N N . ALA A 1 73 ? -1.536 9.930 -13.817 1.00 79.75 73 ALA A N 1
ATOM 581 C CA . ALA A 1 73 ? -2.659 9.462 -14.612 1.00 79.75 73 ALA A CA 1
ATOM 582 C C . ALA A 1 73 ? -3.514 8.549 -13.730 1.00 79.75 73 ALA A C 1
ATOM 584 O O . ALA A 1 73 ? -3.093 7.459 -13.333 1.00 79.75 73 ALA A O 1
ATOM 585 N N . GLN A 1 74 ? -4.704 9.027 -13.382 1.00 74.50 74 GLN A N 1
ATOM 586 C CA . GLN A 1 74 ? -5.636 8.285 -12.549 1.00 74.50 74 GLN A CA 1
ATOM 587 C C . GLN A 1 74 ? -6.565 7.452 -13.437 1.00 74.50 74 GLN A C 1
ATOM 589 O O . GLN A 1 74 ? -7.355 8.009 -14.197 1.00 74.50 74 GLN A O 1
ATOM 594 N N . HIS A 1 75 ? -6.472 6.126 -13.330 1.00 82.75 75 HIS A N 1
ATOM 595 C CA . HIS A 1 75 ? -7.495 5.207 -13.824 1.00 82.75 75 HIS A CA 1
ATOM 596 C C . HIS A 1 75 ? -8.592 5.075 -12.745 1.00 82.75 75 HIS A C 1
ATOM 598 O O . HIS A 1 75 ? -8.313 5.316 -11.564 1.00 82.75 75 HIS A O 1
ATOM 604 N N . PRO A 1 76 ? -9.841 4.706 -13.088 1.00 81.06 76 PRO A N 1
ATOM 605 C CA . PRO A 1 76 ? -10.882 4.467 -12.084 1.00 81.06 76 PRO A CA 1
ATOM 606 C C . PRO A 1 76 ? -10.482 3.447 -11.007 1.00 81.06 76 PRO A C 1
ATOM 608 O O . PRO A 1 76 ? -10.895 3.570 -9.854 1.00 81.06 76 PRO A O 1
ATOM 611 N N . GLU A 1 77 ? -9.650 2.474 -11.379 1.00 85.75 77 GLU A N 1
ATOM 612 C CA . GLU A 1 77 ? -9.299 1.330 -10.530 1.00 85.75 77 GLU A CA 1
ATOM 613 C C . GLU A 1 77 ? -7.879 1.381 -9.966 1.00 85.75 77 GLU A C 1
ATOM 615 O O . GLU A 1 77 ? -7.633 0.847 -8.893 1.00 85.75 77 GLU A O 1
ATOM 620 N N . PHE A 1 78 ? -6.944 2.056 -10.632 1.00 90.56 78 PHE A N 1
ATOM 621 C CA . PHE A 1 78 ? -5.534 2.105 -10.242 1.00 90.56 78 PHE A CA 1
ATOM 622 C C . PHE A 1 78 ? -4.904 3.449 -10.617 1.00 90.56 78 PHE A C 1
ATOM 624 O O . PHE A 1 78 ? -5.504 4.276 -11.302 1.00 90.56 78 PHE A O 1
ATOM 631 N N . SER A 1 79 ? -3.673 3.689 -10.175 1.00 90.25 79 SER A N 1
ATOM 632 C CA . SER A 1 79 ? -2.953 4.925 -10.492 1.00 90.25 79 SER A CA 1
ATOM 633 C C . SER A 1 79 ? -1.628 4.635 -11.172 1.00 90.25 79 SER A C 1
ATOM 635 O O . SER A 1 79 ? -0.856 3.789 -10.726 1.00 90.25 79 SER A O 1
ATOM 637 N N . LEU A 1 80 ? -1.341 5.403 -12.218 1.00 89.44 80 LEU A N 1
ATOM 638 C CA . LEU A 1 80 ? -0.064 5.387 -12.914 1.00 89.44 80 LEU A CA 1
ATOM 639 C C . LEU A 1 80 ? 0.657 6.712 -12.698 1.00 89.44 80 LEU A C 1
ATOM 641 O O . LEU A 1 80 ? 0.093 7.794 -12.873 1.00 89.44 80 LEU A O 1
ATOM 645 N N . PHE A 1 81 ? 1.932 6.625 -12.353 1.00 86.00 81 PHE A N 1
ATOM 646 C CA . PHE A 1 81 ? 2.809 7.778 -12.220 1.00 86.00 81 PHE A CA 1
ATOM 647 C C . PHE A 1 81 ? 3.818 7.752 -13.353 1.00 86.00 81 PHE A C 1
ATOM 649 O O . PHE A 1 81 ? 4.531 6.765 -13.526 1.00 86.00 81 PHE A O 1
ATOM 656 N N . HIS A 1 82 ? 3.882 8.847 -14.097 1.00 84.25 82 HIS A N 1
ATOM 657 C CA . HIS A 1 82 ? 4.721 9.005 -15.274 1.00 84.25 82 HIS A CA 1
ATOM 658 C C . HIS A 1 82 ? 5.797 10.039 -14.988 1.00 84.25 82 HIS A C 1
ATOM 660 O O . HIS A 1 82 ? 5.526 11.084 -14.399 1.00 84.25 82 HIS A O 1
ATOM 666 N N . GLY A 1 83 ? 7.026 9.747 -15.393 1.00 79.19 83 GLY A N 1
ATOM 667 C CA . GLY A 1 83 ? 8.072 10.754 -15.460 1.00 79.19 83 GLY A CA 1
ATOM 668 C C . GLY A 1 83 ? 7.982 11.558 -16.762 1.00 79.19 83 GLY A C 1
ATOM 669 O O . GLY A 1 83 ? 7.066 11.356 -17.560 1.00 79.19 83 GLY A O 1
ATOM 670 N N . PRO A 1 84 ? 8.949 12.451 -17.011 1.00 77.19 84 PRO A N 1
ATOM 671 C CA . PRO A 1 84 ? 9.029 13.195 -18.263 1.00 77.19 84 PRO A CA 1
ATOM 672 C C . PRO A 1 84 ? 9.061 12.275 -19.495 1.00 77.19 84 PRO A C 1
ATOM 674 O O . PRO A 1 84 ? 9.787 11.282 -19.497 1.00 77.19 84 PRO A O 1
ATOM 677 N N . ASP A 1 85 ? 8.339 12.639 -20.560 1.00 78.81 85 ASP A N 1
ATOM 678 C CA . ASP A 1 85 ? 8.147 11.799 -21.762 1.00 78.81 85 ASP A CA 1
ATOM 679 C C . ASP A 1 85 ? 9.443 11.424 -22.499 1.00 78.81 85 ASP A C 1
ATOM 681 O O . ASP A 1 85 ? 9.502 10.416 -23.197 1.00 78.81 85 ASP A O 1
ATOM 685 N N . HIS A 1 86 ? 10.499 12.222 -22.340 1.00 75.81 86 HIS A N 1
ATOM 686 C CA . HIS A 1 86 ? 11.799 12.000 -22.979 1.00 75.81 86 HIS A CA 1
ATOM 687 C C . HIS A 1 86 ? 12.706 11.022 -22.213 1.00 75.81 86 HIS A C 1
ATOM 689 O O . HIS A 1 86 ? 13.813 10.739 -22.668 1.00 75.81 86 HIS A O 1
ATOM 695 N N . ILE A 1 87 ? 12.285 10.534 -21.041 1.00 73.50 87 ILE A N 1
ATOM 696 C CA . ILE A 1 87 ? 13.071 9.615 -20.214 1.00 73.50 87 ILE A CA 1
ATOM 697 C C . ILE A 1 87 ? 12.390 8.250 -20.198 1.00 73.50 87 ILE A C 1
ATOM 699 O O . ILE A 1 87 ? 11.232 8.115 -19.806 1.00 73.50 87 ILE A O 1
ATOM 703 N N . GLN A 1 88 ? 13.148 7.218 -20.560 1.00 75.25 88 GLN A N 1
ATOM 704 C CA . GLN A 1 88 ? 12.711 5.838 -20.417 1.00 75.25 88 GLN A CA 1
ATOM 705 C C . GLN A 1 88 ? 13.007 5.337 -18.997 1.00 75.25 88 GLN A C 1
ATOM 707 O O . GLN A 1 88 ? 14.154 5.287 -18.561 1.00 75.25 88 GLN A O 1
ATOM 712 N N . TYR A 1 89 ? 11.957 4.956 -18.277 1.00 73.12 89 TYR A N 1
ATOM 713 C CA . TYR A 1 89 ? 11.994 4.466 -16.898 1.00 73.12 89 TYR A CA 1
ATOM 714 C C . TYR A 1 89 ? 11.725 2.961 -16.786 1.00 73.12 89 TYR A C 1
ATOM 716 O O . TYR A 1 89 ? 11.750 2.435 -15.678 1.00 73.12 89 TYR A O 1
ATOM 724 N N . CYS A 1 90 ? 11.427 2.273 -17.892 1.00 75.50 90 CYS A N 1
ATOM 725 C CA . CYS A 1 90 ? 11.109 0.843 -17.907 1.00 75.50 90 CYS A CA 1
ATOM 726 C C . CYS A 1 90 ? 11.730 0.140 -19.117 1.00 75.50 90 CYS A C 1
ATOM 728 O O . CYS A 1 90 ? 11.811 0.714 -20.206 1.00 75.50 90 CYS A O 1
ATOM 730 N N . VAL A 1 91 ? 12.066 -1.143 -18.964 1.00 78.00 91 VAL A N 1
ATOM 731 C CA . VAL A 1 91 ? 12.253 -2.058 -20.107 1.00 78.00 91 VAL A CA 1
ATOM 732 C C . VAL A 1 91 ? 10.953 -2.761 -20.462 1.00 78.00 91 VAL A C 1
ATOM 734 O O . VAL A 1 91 ? 10.066 -2.862 -19.619 1.00 78.00 91 VAL A O 1
ATOM 737 N N . GLN A 1 92 ? 10.887 -3.342 -21.664 1.00 82.56 92 GLN A N 1
ATOM 738 C CA . GLN A 1 92 ? 9.728 -4.115 -22.117 1.00 82.56 92 GLN A CA 1
ATOM 739 C C . GLN A 1 92 ? 9.294 -5.170 -21.092 1.00 82.56 92 GLN A C 1
ATOM 741 O O . GLN A 1 92 ? 8.137 -5.194 -20.709 1.00 82.56 92 GLN A O 1
ATOM 746 N N . LYS A 1 93 ? 10.241 -5.924 -20.517 1.00 82.38 93 LYS A N 1
ATOM 747 C CA . LYS A 1 93 ? 9.943 -6.933 -19.488 1.00 82.38 93 LYS A CA 1
ATOM 748 C C . LYS A 1 93 ? 9.220 -6.372 -18.251 1.00 82.38 93 LYS A C 1
ATOM 750 O O . LYS A 1 93 ? 8.446 -7.085 -17.624 1.00 82.38 93 LYS A O 1
ATOM 755 N N . ASP A 1 94 ? 9.499 -5.127 -17.858 1.00 81.12 94 ASP A N 1
ATOM 756 C CA . ASP A 1 94 ? 8.801 -4.493 -16.733 1.00 81.12 94 ASP A CA 1
ATOM 757 C C . ASP A 1 94 ? 7.389 -4.046 -17.129 1.00 81.12 94 ASP A C 1
ATOM 759 O O . ASP A 1 94 ? 6.487 -4.090 -16.295 1.00 81.12 94 ASP A O 1
ATOM 763 N N . LEU A 1 95 ? 7.208 -3.616 -18.383 1.00 84.19 95 LEU A N 1
ATOM 764 C CA . LEU A 1 95 ? 5.897 -3.276 -18.933 1.00 84.19 95 LEU A CA 1
ATOM 765 C C . LEU A 1 95 ? 5.025 -4.528 -19.034 1.00 84.19 95 LEU A C 1
ATOM 767 O O . LEU A 1 95 ? 3.905 -4.501 -18.541 1.00 84.19 95 LEU A O 1
ATOM 771 N N . ASP A 1 96 ? 5.576 -5.626 -19.560 1.00 86.31 96 ASP A N 1
ATOM 772 C CA . ASP A 1 96 ? 4.892 -6.918 -19.673 1.00 86.31 96 ASP A CA 1
ATOM 773 C C . ASP A 1 96 ? 4.414 -7.408 -18.295 1.00 86.31 96 ASP A C 1
ATOM 775 O O . ASP A 1 96 ? 3.272 -7.833 -18.146 1.00 86.31 96 ASP A O 1
ATOM 779 N N . PHE A 1 97 ? 5.263 -7.279 -17.264 1.00 86.81 97 PHE A N 1
ATOM 780 C CA . PHE A 1 97 ? 4.884 -7.584 -15.882 1.00 86.81 97 PHE A CA 1
ATOM 781 C C . PHE A 1 97 ? 3.739 -6.692 -15.389 1.00 86.81 97 PHE A C 1
ATOM 783 O O . PHE A 1 97 ? 2.759 -7.198 -14.855 1.00 86.81 97 PHE A O 1
ATOM 790 N N . CYS A 1 98 ? 3.846 -5.368 -15.541 1.00 86.50 98 CYS A N 1
ATOM 791 C CA . CYS A 1 98 ? 2.804 -4.464 -15.050 1.00 86.50 98 CYS A CA 1
ATOM 792 C C . CYS A 1 98 ? 1.473 -4.698 -15.771 1.00 86.50 98 CYS A C 1
ATOM 794 O O . CYS A 1 98 ? 0.415 -4.612 -15.155 1.00 86.50 98 CYS A O 1
ATOM 796 N N . GLU A 1 99 ? 1.525 -4.996 -17.066 1.00 87.69 99 GLU A N 1
ATOM 797 C CA . GLU A 1 99 ? 0.351 -5.312 -17.862 1.00 87.69 99 GLU A CA 1
ATOM 798 C C . GLU A 1 99 ? -0.294 -6.625 -17.417 1.00 87.69 99 GLU A C 1
ATOM 800 O O . GLU A 1 99 ? -1.508 -6.649 -17.211 1.00 87.69 99 GLU A O 1
ATOM 805 N N . HIS A 1 100 ? 0.496 -7.683 -17.208 1.00 88.25 100 HIS A N 1
ATOM 806 C CA . HIS A 1 100 ? -0.007 -8.953 -16.689 1.00 88.25 100 HIS A CA 1
ATOM 807 C C . HIS A 1 100 ? -0.620 -8.787 -15.295 1.00 88.25 100 HIS A C 1
ATOM 809 O O . HIS A 1 100 ? -1.793 -9.103 -15.112 1.00 88.25 100 HIS A O 1
ATOM 815 N N . PHE A 1 101 ? 0.113 -8.170 -14.366 1.00 87.12 101 PHE A N 1
ATOM 816 C CA . PHE A 1 101 ? -0.341 -7.945 -12.995 1.00 87.12 101 PHE A CA 1
ATOM 817 C C . PHE A 1 101 ? -1.644 -7.133 -12.936 1.00 87.12 101 PHE A C 1
ATOM 819 O O . PHE A 1 101 ? -2.551 -7.456 -12.168 1.00 87.12 101 PHE A O 1
ATOM 826 N N . LEU A 1 102 ? -1.782 -6.094 -13.772 1.00 88.06 102 LEU A N 1
ATOM 827 C CA . LEU A 1 102 ? -3.038 -5.348 -13.863 1.00 88.06 102 LEU A CA 1
ATOM 828 C C . LEU A 1 102 ? -4.160 -6.161 -14.507 1.00 88.06 102 LEU A C 1
ATOM 830 O O . LEU A 1 102 ? -5.295 -5.988 -14.092 1.00 88.06 102 LEU A O 1
ATOM 834 N N . ARG A 1 103 ? -3.891 -7.022 -15.497 1.00 86.94 103 ARG A N 1
ATOM 835 C CA . ARG A 1 103 ? -4.934 -7.876 -16.096 1.00 86.94 103 ARG A CA 1
ATOM 836 C C . ARG A 1 103 ? -5.464 -8.915 -15.108 1.00 86.94 103 ARG A C 1
ATOM 838 O O . ARG A 1 103 ? -6.662 -9.160 -15.109 1.00 86.94 103 ARG A O 1
ATOM 845 N N . GLU A 1 104 ? -4.607 -9.477 -14.258 1.00 85.69 104 GLU A N 1
ATOM 846 C CA . GLU A 1 104 ? -5.034 -10.416 -13.209 1.00 85.69 104 GLU A CA 1
ATOM 847 C C . GLU A 1 104 ? -5.927 -9.730 -12.162 1.00 85.69 104 GLU A C 1
ATOM 849 O O . GLU A 1 104 ? -6.922 -10.296 -11.721 1.00 85.69 104 GLU A O 1
ATOM 854 N N . ASN A 1 105 ? -5.610 -8.482 -11.795 1.00 82.62 105 ASN A N 1
ATOM 855 C CA . ASN A 1 105 ? -6.369 -7.736 -10.785 1.00 82.62 105 ASN A CA 1
ATOM 856 C C . ASN A 1 105 ? -7.582 -6.973 -11.365 1.00 82.62 105 ASN A C 1
ATOM 858 O O . ASN A 1 105 ? -8.556 -6.747 -10.653 1.00 82.62 105 ASN A O 1
ATOM 862 N N . PHE A 1 106 ? -7.536 -6.572 -12.641 1.00 87.31 106 PHE A N 1
ATOM 863 C CA . PHE A 1 106 ? -8.534 -5.730 -13.321 1.00 87.31 106 PHE A CA 1
ATOM 864 C C . PHE A 1 106 ? -8.730 -6.158 -14.792 1.00 87.31 106 PHE A C 1
ATOM 866 O O . PHE A 1 106 ? -8.356 -5.430 -15.710 1.00 87.31 106 PHE A O 1
ATOM 873 N N . PRO A 1 107 ? -9.317 -7.328 -15.079 1.00 84.62 107 PRO A N 1
ATOM 874 C CA . PRO A 1 107 ? -9.321 -7.922 -16.425 1.00 84.62 107 PRO A CA 1
ATOM 875 C C . PRO A 1 107 ? -9.982 -7.066 -17.519 1.00 84.62 107 PRO A C 1
ATOM 877 O O . PRO A 1 107 ? -9.696 -7.255 -18.700 1.00 84.62 107 PRO A O 1
ATOM 880 N N . GLU A 1 108 ? -10.841 -6.117 -17.145 1.00 83.94 108 GLU A N 1
ATOM 881 C CA . GLU A 1 108 ? -11.549 -5.225 -18.071 1.00 83.94 108 GLU A CA 1
ATOM 882 C C . GLU A 1 108 ? -10.777 -3.934 -18.407 1.00 83.94 108 GLU A C 1
ATOM 884 O O . GLU A 1 108 ? -11.251 -3.120 -19.204 1.00 83.94 108 GLU A O 1
ATOM 889 N N . HIS A 1 109 ? -9.586 -3.716 -17.830 1.00 82.94 109 HIS A N 1
ATOM 890 C CA . HIS A 1 109 ? -8.808 -2.506 -18.107 1.00 82.94 109 HIS A CA 1
ATOM 891 C C . HIS A 1 109 ? -8.294 -2.482 -19.558 1.00 82.94 109 HIS A C 1
ATOM 893 O O . HIS A 1 109 ? -7.934 -3.504 -20.141 1.00 82.94 109 HIS A O 1
ATOM 899 N N . SER A 1 110 ? -8.226 -1.287 -20.155 1.00 80.19 110 SER A N 1
ATOM 900 C CA . SER A 1 110 ? -7.747 -1.089 -21.534 1.00 80.19 110 SER A CA 1
ATOM 901 C C . SER A 1 110 ? -6.560 -0.123 -21.615 1.00 80.19 110 SER A C 1
ATOM 903 O O . SER A 1 110 ? -6.430 0.647 -22.575 1.00 80.19 110 SER A O 1
ATOM 905 N N . VAL A 1 111 ? -5.726 -0.079 -20.574 1.00 81.56 111 VAL A N 1
ATOM 906 C CA . VAL A 1 111 ? -4.679 0.940 -20.454 1.00 81.56 111 VAL A CA 1
ATOM 907 C C . VAL A 1 111 ? -3.463 0.593 -21.307 1.00 81.56 111 VAL A C 1
ATOM 909 O O . VAL A 1 111 ? -2.930 -0.511 -21.256 1.00 81.56 111 VAL A O 1
ATOM 912 N N . LYS A 1 112 ? -2.993 1.577 -22.083 1.00 79.12 112 LYS A N 1
ATOM 913 C CA . LYS A 1 112 ? -1.731 1.482 -22.822 1.00 79.12 112 LYS A CA 1
ATOM 914 C C . LYS A 1 112 ? -0.581 1.938 -21.938 1.00 79.12 112 LYS A C 1
ATOM 916 O O . LYS A 1 112 ? -0.604 3.053 -21.421 1.00 79.12 112 LYS A O 1
ATOM 921 N N . PHE A 1 113 ? 0.435 1.096 -21.816 1.00 80.31 113 PHE A N 1
ATOM 922 C CA . PHE A 1 113 ? 1.638 1.411 -21.061 1.00 80.31 113 PHE A CA 1
ATOM 923 C C . PHE A 1 113 ? 2.648 2.168 -21.922 1.00 80.31 113 PHE A C 1
ATOM 925 O O . PHE A 1 113 ? 2.882 1.827 -23.081 1.00 80.31 113 PHE A O 1
ATOM 932 N N . SER A 1 114 ? 3.275 3.183 -21.336 1.00 80.31 114 SER A N 1
ATOM 933 C CA . SER A 1 114 ? 4.367 3.935 -21.944 1.00 80.31 114 SER A CA 1
ATOM 934 C C . SER A 1 114 ? 5.682 3.676 -21.207 1.00 80.31 114 SER A C 1
ATOM 936 O O . SER A 1 114 ? 5.718 3.398 -20.008 1.00 80.31 114 SER A O 1
ATOM 938 N N . GLY A 1 115 ? 6.802 3.787 -21.924 1.00 77.50 115 GLY A N 1
ATOM 939 C CA . GLY A 1 115 ? 8.135 3.525 -21.367 1.00 77.50 115 GLY A CA 1
ATOM 940 C C . GLY A 1 115 ? 8.587 4.513 -20.284 1.00 77.50 115 GLY A C 1
ATOM 941 O O . GLY A 1 115 ? 9.636 4.297 -19.679 1.00 77.50 115 GLY A O 1
ATOM 942 N N . ASN A 1 116 ? 7.826 5.583 -20.032 1.00 80.12 116 ASN A N 1
ATOM 943 C CA . ASN A 1 116 ? 8.100 6.591 -19.006 1.00 80.12 116 ASN A CA 1
ATOM 944 C C . ASN A 1 116 ? 7.347 6.357 -17.682 1.00 80.12 116 ASN A C 1
ATOM 946 O O . ASN A 1 116 ? 7.335 7.244 -16.824 1.00 80.12 116 ASN A O 1
ATOM 950 N N . ILE A 1 117 ? 6.720 5.193 -17.491 1.00 83.62 117 ILE A N 1
ATOM 951 C CA . ILE A 1 117 ? 6.066 4.845 -16.224 1.00 83.62 117 ILE A CA 1
ATOM 952 C C . ILE A 1 117 ? 7.107 4.685 -15.111 1.00 83.62 117 ILE A C 1
ATOM 954 O O . ILE A 1 117 ? 8.158 4.073 -15.256 1.00 83.62 117 ILE A O 1
ATOM 958 N N . VAL A 1 118 ? 6.803 5.250 -13.955 1.00 80.56 118 VAL A N 1
ATOM 959 C CA . VAL A 1 118 ? 7.687 5.300 -12.786 1.00 80.56 118 VAL A CA 1
ATOM 960 C C . VAL A 1 118 ? 7.124 4.480 -11.638 1.00 80.56 118 VAL A C 1
ATOM 962 O O . VAL A 1 118 ? 7.877 3.934 -10.830 1.00 80.56 118 VAL A O 1
ATOM 965 N N . CYS A 1 119 ? 5.800 4.429 -11.524 1.00 85.94 119 CYS A N 1
ATOM 966 C CA . CYS A 1 119 ? 5.133 3.636 -10.510 1.00 85.94 119 CYS A CA 1
ATOM 967 C C . CYS A 1 119 ? 3.732 3.250 -10.973 1.00 85.94 119 CYS A C 1
ATOM 969 O O . CYS A 1 119 ? 3.000 4.089 -11.502 1.00 85.94 119 CYS A O 1
ATOM 971 N N . VAL A 1 120 ? 3.368 1.996 -10.727 1.00 89.44 120 VAL A N 1
ATOM 972 C CA . VAL A 1 120 ? 1.996 1.502 -10.842 1.00 89.44 120 VAL A CA 1
ATOM 973 C C . VAL A 1 120 ? 1.498 1.241 -9.430 1.00 89.44 120 VAL A C 1
ATOM 975 O O . VAL A 1 120 ? 2.131 0.519 -8.662 1.00 89.44 120 VAL A O 1
ATOM 978 N N . MET A 1 121 ? 0.390 1.871 -9.061 1.00 91.31 121 MET A N 1
ATOM 979 C CA . MET A 1 121 ? -0.253 1.679 -7.769 1.00 91.31 121 MET A CA 1
ATOM 980 C C . MET A 1 121 ? -1.560 0.936 -7.961 1.00 91.31 121 MET A C 1
ATOM 982 O O . MET A 1 121 ? -2.471 1.451 -8.604 1.00 91.31 121 MET A O 1
ATOM 986 N N . VAL A 1 122 ? -1.644 -0.239 -7.352 1.00 91.69 122 VAL A N 1
ATOM 987 C CA . VAL A 1 122 ? -2.796 -1.133 -7.413 1.00 91.69 122 VAL A CA 1
ATOM 988 C C . VAL A 1 122 ? -3.437 -1.177 -6.031 1.00 91.69 122 VAL A C 1
ATOM 990 O O . VAL A 1 122 ? -2.794 -1.634 -5.081 1.00 91.69 122 VAL A O 1
ATOM 993 N N . PRO A 1 123 ? -4.649 -0.624 -5.859 1.00 90.62 123 PRO A N 1
ATOM 994 C CA . PRO A 1 123 ? -5.350 -0.703 -4.591 1.00 90.62 123 PRO A CA 1
ATOM 995 C C . PRO A 1 123 ? -5.922 -2.105 -4.410 1.00 90.62 123 PRO A C 1
ATOM 997 O O . PRO A 1 123 ? -6.304 -2.763 -5.373 1.00 90.62 123 PRO A O 1
ATOM 1000 N N . ARG A 1 124 ? -6.026 -2.539 -3.157 1.00 87.81 124 ARG A N 1
ATOM 1001 C CA . ARG A 1 124 ? -6.842 -3.703 -2.811 1.00 87.81 124 ARG A CA 1
ATOM 1002 C C . ARG A 1 124 ? -8.326 -3.329 -2.840 1.00 87.81 124 ARG A C 1
ATOM 1004 O O . ARG A 1 124 ? -8.676 -2.152 -2.710 1.00 87.81 124 ARG A O 1
ATOM 1011 N N . ASP A 1 125 ? -9.190 -4.331 -2.933 1.00 81.19 125 ASP A N 1
ATOM 1012 C CA . ASP A 1 125 ? -10.635 -4.177 -2.820 1.00 81.19 125 ASP A CA 1
ATOM 1013 C C . ASP A 1 125 ? -11.086 -3.251 -1.687 1.00 81.19 125 ASP A C 1
ATOM 1015 O O . ASP A 1 125 ? -10.629 -3.289 -0.543 1.00 81.19 125 ASP A O 1
ATOM 1019 N N . GLY A 1 126 ? -11.986 -2.357 -2.096 1.00 79.50 126 GLY A N 1
ATOM 1020 C CA . GLY A 1 126 ? -12.554 -1.251 -1.337 1.00 79.50 126 GLY A CA 1
ATOM 1021 C C . GLY A 1 126 ? -11.560 -0.196 -0.820 1.00 79.50 126 GLY A C 1
ATOM 1022 O O . GLY A 1 126 ? -11.972 0.740 -0.133 1.00 79.50 126 GLY A O 1
ATOM 1023 N N . PHE A 1 127 ? -10.297 -0.233 -1.242 1.00 88.38 127 PHE A N 1
ATOM 1024 C CA . PHE A 1 127 ? -9.443 0.951 -1.277 1.00 88.38 127 PHE A CA 1
ATOM 1025 C C . PHE A 1 127 ? -9.476 1.613 -2.657 1.00 88.38 127 PHE A C 1
ATOM 1027 O O . PHE A 1 127 ? -9.938 1.058 -3.653 1.00 88.38 127 PHE A O 1
ATOM 1034 N N . LYS A 1 128 ? -8.996 2.850 -2.706 1.00 90.06 128 LYS A N 1
ATOM 1035 C CA . LYS A 1 128 ? -8.682 3.585 -3.930 1.00 90.06 128 LYS A CA 1
ATOM 1036 C C . LYS A 1 128 ? -7.311 4.224 -3.794 1.00 90.06 128 LYS A C 1
ATOM 1038 O O . LYS A 1 128 ? -6.881 4.552 -2.683 1.00 90.06 128 LYS A O 1
ATOM 1043 N N . CYS A 1 129 ? -6.638 4.444 -4.913 1.00 89.38 129 CYS A N 1
ATOM 1044 C CA . CYS A 1 129 ? -5.411 5.226 -4.910 1.00 89.38 129 CYS A CA 1
ATOM 1045 C C . CYS A 1 129 ? -5.700 6.691 -4.556 1.00 89.38 129 CYS A C 1
ATOM 1047 O O . CYS A 1 129 ? -6.694 7.279 -4.990 1.00 89.38 129 CYS A O 1
ATOM 1049 N N . GLY A 1 130 ? -4.815 7.272 -3.753 1.00 84.62 130 GLY A N 1
ATOM 1050 C CA . GLY A 1 130 ? -4.753 8.703 -3.508 1.00 84.62 130 GLY A CA 1
ATOM 1051 C C . GLY A 1 130 ? -4.068 9.452 -4.651 1.00 84.62 130 GLY A C 1
ATOM 1052 O O . GLY A 1 130 ? -3.870 8.923 -5.748 1.00 84.62 130 GLY A O 1
ATOM 1053 N N . LYS A 1 131 ? -3.707 10.707 -4.377 1.00 80.19 131 LYS A N 1
ATOM 1054 C CA . LYS A 1 131 ? -2.994 11.571 -5.334 1.00 80.19 131 LYS A CA 1
ATOM 1055 C C . LYS A 1 131 ? -1.481 11.452 -5.189 1.00 80.19 131 LYS A C 1
ATOM 1057 O O . LYS A 1 131 ? -0.741 11.814 -6.098 1.00 80.19 131 LYS A O 1
ATOM 1062 N N . GLN A 1 132 ? -1.016 10.994 -4.030 1.00 80.75 132 GLN A N 1
ATOM 1063 C CA . GLN A 1 132 ? 0.402 10.847 -3.737 1.00 80.75 132 GLN A CA 1
ATOM 1064 C C . GLN A 1 132 ? 0.855 9.396 -3.898 1.00 80.75 132 GLN A C 1
ATOM 1066 O O . GLN A 1 132 ? 0.077 8.451 -3.760 1.00 80.75 132 GLN A O 1
ATOM 1071 N N . LEU A 1 133 ? 2.150 9.218 -4.162 1.00 78.31 133 LEU A N 1
ATOM 1072 C CA . LEU A 1 133 ? 2.769 7.896 -4.178 1.00 78.31 133 LEU A CA 1
ATOM 1073 C C . LEU A 1 133 ? 2.517 7.175 -2.848 1.00 78.31 133 LEU A C 1
ATOM 1075 O O . LEU A 1 133 ? 2.672 7.766 -1.782 1.00 78.31 133 LEU A O 1
ATOM 1079 N N . GLN A 1 134 ? 2.180 5.886 -2.931 1.00 81.12 134 GLN A N 1
ATOM 1080 C CA . GLN A 1 134 ? 1.898 4.994 -1.795 1.00 81.12 134 GLN A CA 1
ATOM 1081 C C . GLN A 1 134 ? 0.670 5.384 -0.957 1.00 81.12 134 GLN A C 1
ATOM 1083 O O . GLN A 1 134 ? 0.388 4.736 0.053 1.00 81.12 134 GLN A O 1
ATOM 1088 N N . GLU A 1 135 ? -0.079 6.406 -1.368 1.00 86.19 135 GLU A N 1
ATOM 1089 C CA . GLU A 1 135 ? -1.319 6.805 -0.723 1.00 86.19 135 GLU A CA 1
ATOM 1090 C C . GLU A 1 135 ? -2.467 5.902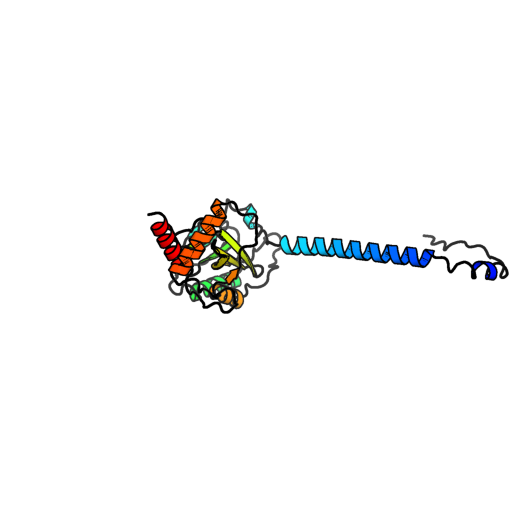 -1.183 1.00 86.19 135 GLU A C 1
ATOM 1092 O O . GLU A 1 135 ? -2.849 5.896 -2.352 1.00 86.19 135 GLU A O 1
ATOM 1097 N N . PHE A 1 136 ? -3.046 5.158 -0.245 1.00 89.38 136 PHE A N 1
ATOM 1098 C CA . PHE A 1 136 ? -4.255 4.369 -0.461 1.00 89.38 136 PHE A CA 1
ATOM 1099 C C . PHE A 1 136 ? -5.295 4.769 0.578 1.00 89.38 136 PHE A C 1
ATOM 1101 O O . PHE A 1 136 ? -4.985 4.915 1.764 1.00 89.38 136 PHE A O 1
ATOM 1108 N N . LEU A 1 137 ? -6.525 4.984 0.125 1.00 87.94 137 LEU A N 1
ATOM 1109 C CA . LEU A 1 137 ? -7.616 5.519 0.930 1.00 87.94 137 LEU A CA 1
ATOM 1110 C C . LEU A 1 137 ? -8.791 4.537 0.915 1.00 87.94 137 LEU A C 1
ATOM 1112 O O . LEU A 1 137 ? -9.136 4.057 -0.166 1.00 87.94 137 LEU A O 1
ATOM 1116 N N . PRO A 1 138 ? -9.431 4.240 2.058 1.00 88.12 138 PRO A N 1
ATOM 1117 C CA . PRO A 1 138 ? -10.654 3.441 2.056 1.00 88.12 138 PRO A CA 1
ATOM 1118 C C . PRO A 1 138 ? -11.755 4.165 1.267 1.00 88.12 138 PRO A C 1
ATOM 1120 O O . PRO A 1 138 ? -11.898 5.388 1.381 1.00 88.12 138 PRO A O 1
ATOM 1123 N N . LYS A 1 139 ? -12.540 3.429 0.471 1.00 86.31 139 LYS A N 1
ATOM 1124 C CA . LYS A 1 139 ? -13.663 3.989 -0.302 1.00 86.31 139 LYS A CA 1
ATOM 1125 C C . LYS A 1 139 ? -14.752 4.553 0.617 1.00 86.31 139 LYS A C 1
ATOM 1127 O O . LYS A 1 139 ? -15.256 5.635 0.335 1.00 86.31 139 LYS A O 1
ATOM 1132 N N . ASP A 1 140 ? -15.012 3.881 1.737 1.00 81.88 140 ASP A N 1
ATOM 1133 C CA . ASP A 1 140 ? -16.055 4.237 2.711 1.00 81.88 140 ASP A CA 1
ATOM 1134 C C . ASP A 1 140 ? -15.638 5.315 3.727 1.00 81.88 140 ASP A C 1
ATOM 1136 O O . ASP A 1 140 ? -16.395 5.655 4.631 1.00 81.88 140 ASP A O 1
ATOM 1140 N N . GLY A 1 141 ? -14.436 5.879 3.589 1.00 81.06 141 GLY A N 1
ATOM 1141 C CA . GLY A 1 141 ? -13.947 6.948 4.457 1.00 81.06 141 GLY A CA 1
ATOM 1142 C C . GLY A 1 141 ? -12.860 6.513 5.437 1.00 81.06 141 GLY A C 1
ATOM 1143 O O . GLY A 1 141 ? -12.560 5.338 5.637 1.00 81.06 141 GLY A O 1
ATOM 1144 N N . LYS A 1 142 ? -12.191 7.509 6.021 1.00 83.19 142 LYS A N 1
ATOM 1145 C CA . LYS A 1 142 ? -11.013 7.307 6.868 1.00 83.19 142 LYS A CA 1
ATOM 1146 C C . LYS A 1 142 ? -11.392 7.395 8.342 1.00 83.19 142 LYS A C 1
ATOM 1148 O O . LYS A 1 142 ? -11.782 8.459 8.816 1.00 83.19 142 LYS A O 1
ATOM 1153 N N . LEU A 1 143 ? -11.156 6.317 9.086 1.00 82.50 143 LEU A N 1
ATOM 1154 C CA . LEU A 1 143 ? -11.327 6.315 10.537 1.00 82.50 143 LEU A CA 1
ATOM 1155 C C . LEU A 1 143 ? -10.273 7.214 11.188 1.00 82.50 143 LEU A C 1
ATOM 1157 O O . LEU A 1 143 ? -9.076 7.113 10.896 1.00 82.50 143 LEU A O 1
ATOM 1161 N N . VAL A 1 144 ? -10.679 8.106 12.085 1.00 81.19 144 VAL A N 1
ATOM 1162 C CA . VAL A 1 144 ? -9.723 9.024 12.712 1.00 81.19 144 VAL A CA 1
ATOM 1163 C C . VAL A 1 144 ? -8.807 8.250 13.666 1.00 81.19 144 VAL A C 1
ATOM 1165 O O . VAL A 1 144 ? -9.242 7.450 14.488 1.00 81.19 144 VAL A O 1
ATOM 1168 N N . GLY A 1 145 ? -7.503 8.501 13.552 1.00 77.56 145 GLY A N 1
ATOM 1169 C CA . GLY A 1 145 ? -6.466 7.744 14.258 1.00 77.56 145 GLY A CA 1
ATOM 1170 C C . GLY A 1 145 ? -5.899 6.570 13.458 1.00 77.56 145 GLY A C 1
ATOM 1171 O O . GLY A 1 145 ? -4.882 6.016 13.877 1.00 77.56 145 GLY A O 1
ATOM 1172 N N . SER A 1 146 ? -6.489 6.239 12.304 1.00 84.88 146 SER A N 1
ATOM 1173 C CA . SER A 1 146 ? -5.875 5.333 11.332 1.00 84.88 146 SER A CA 1
ATOM 1174 C C . SER A 1 146 ? -4.662 5.968 10.644 1.00 84.88 146 SER A C 1
ATOM 1176 O O . SER A 1 146 ? -4.567 7.195 10.493 1.00 84.88 146 SER A O 1
ATOM 1178 N N . TYR A 1 147 ? -3.716 5.133 10.221 1.00 86.81 147 TYR A N 1
ATOM 1179 C CA . TYR A 1 147 ? -2.487 5.576 9.565 1.00 86.81 147 TYR A CA 1
ATOM 1180 C C . TYR A 1 147 ? -1.932 4.516 8.611 1.00 86.81 147 TYR A C 1
ATOM 1182 O O . TYR A 1 147 ? -2.188 3.322 8.763 1.00 86.81 147 TYR A O 1
ATOM 1190 N N . LEU A 1 148 ? -1.146 4.962 7.632 1.00 87.81 148 LEU A N 1
ATOM 1191 C CA . LEU A 1 148 ? -0.488 4.081 6.672 1.00 87.81 148 LEU A CA 1
ATOM 1192 C C . LEU A 1 148 ? 0.904 3.674 7.166 1.00 87.81 148 LEU A C 1
ATOM 1194 O O . LEU A 1 148 ? 1.632 4.483 7.747 1.00 87.81 148 LEU A O 1
ATOM 1198 N N . THR A 1 149 ? 1.274 2.420 6.928 1.00 86.69 149 THR A N 1
ATOM 1199 C CA . THR A 1 149 ? 2.647 1.917 7.072 1.00 86.69 149 THR A CA 1
ATOM 1200 C C . THR A 1 149 ? 3.078 1.222 5.793 1.00 86.69 149 THR A C 1
ATOM 1202 O O . THR A 1 149 ? 2.250 0.754 5.019 1.00 86.69 149 THR A O 1
ATOM 1205 N N . TYR A 1 150 ? 4.385 1.152 5.568 1.00 86.69 150 TYR A N 1
ATOM 1206 C CA . TYR A 1 150 ? 4.952 0.673 4.313 1.00 86.69 150 TYR A CA 1
ATOM 1207 C C . TYR A 1 150 ? 5.914 -0.473 4.588 1.00 86.69 150 TYR A C 1
ATOM 1209 O O . TYR A 1 150 ? 6.719 -0.402 5.521 1.00 86.69 150 TYR A O 1
ATOM 1217 N N . GLN A 1 151 ? 5.836 -1.512 3.767 1.00 83.50 151 GLN A N 1
ATOM 1218 C CA . GLN A 1 151 ? 6.710 -2.672 3.832 1.00 83.50 151 GLN A CA 1
ATOM 1219 C C . GLN A 1 151 ? 7.240 -2.976 2.437 1.00 83.50 151 GLN A C 1
ATOM 1221 O O . GLN A 1 151 ? 6.475 -3.052 1.482 1.00 83.50 151 GLN A O 1
ATOM 1226 N N . LEU A 1 152 ? 8.554 -3.143 2.323 1.00 81.81 152 LEU A N 1
ATOM 1227 C CA . LEU A 1 152 ? 9.173 -3.612 1.087 1.00 81.81 152 LEU A CA 1
ATOM 1228 C C . LEU A 1 152 ? 8.863 -5.101 0.941 1.00 81.81 152 LEU A C 1
ATOM 1230 O O . LEU A 1 152 ? 9.272 -5.890 1.792 1.00 81.81 152 LEU A O 1
ATOM 1234 N N . ALA A 1 153 ? 8.121 -5.461 -0.102 1.00 76.25 153 ALA A N 1
ATOM 1235 C CA . ALA A 1 153 ? 7.896 -6.855 -0.481 1.00 76.25 153 ALA A CA 1
ATOM 1236 C C . ALA A 1 153 ? 9.073 -7.375 -1.304 1.00 76.25 153 ALA A C 1
ATOM 1238 O O . ALA A 1 153 ? 9.571 -8.477 -1.103 1.00 76.25 153 ALA A O 1
ATOM 1239 N N . THR A 1 154 ? 9.556 -6.520 -2.201 1.00 73.88 154 THR A N 1
ATOM 1240 C CA . THR A 1 154 ? 10.763 -6.725 -2.996 1.00 73.88 154 THR A CA 1
ATOM 1241 C C . THR A 1 154 ? 11.536 -5.408 -3.053 1.00 73.88 154 THR A C 1
ATOM 1243 O O . THR A 1 154 ? 11.054 -4.370 -2.590 1.00 73.88 154 THR A O 1
ATOM 1246 N N . ASP A 1 155 ? 12.708 -5.402 -3.687 1.00 74.94 155 ASP A N 1
ATOM 1247 C CA . ASP A 1 155 ? 13.461 -4.165 -3.949 1.00 74.94 155 ASP A CA 1
ATOM 1248 C C . ASP A 1 155 ? 12.674 -3.142 -4.791 1.00 74.94 155 ASP A C 1
ATOM 1250 O O . ASP A 1 155 ? 13.065 -1.979 -4.891 1.00 74.94 155 ASP A O 1
ATOM 1254 N N . ARG A 1 156 ? 11.578 -3.579 -5.423 1.00 77.75 156 ARG A N 1
ATOM 1255 C CA . ARG A 1 156 ? 10.817 -2.839 -6.432 1.00 77.75 156 ARG A CA 1
ATOM 1256 C C . ARG A 1 156 ? 9.310 -2.834 -6.191 1.00 77.75 156 ARG A C 1
ATOM 1258 O O . ARG A 1 156 ? 8.572 -2.320 -7.025 1.00 77.75 156 ARG A O 1
ATOM 1265 N N . ALA A 1 157 ? 8.853 -3.368 -5.064 1.00 83.00 157 ALA A N 1
ATOM 1266 C CA . ALA A 1 157 ? 7.446 -3.395 -4.697 1.00 83.00 157 ALA A CA 1
ATOM 1267 C C . ALA A 1 157 ? 7.274 -3.029 -3.220 1.00 83.00 157 ALA A C 1
ATOM 1269 O O . ALA A 1 157 ? 7.937 -3.588 -2.341 1.00 83.00 157 ALA A O 1
ATOM 1270 N N . ILE A 1 158 ? 6.380 -2.079 -2.954 1.00 86.44 158 ILE A N 1
ATOM 1271 C CA . ILE A 1 158 ? 6.051 -1.604 -1.610 1.00 86.44 158 ILE A CA 1
ATOM 1272 C C . ILE A 1 158 ? 4.585 -1.904 -1.335 1.00 86.44 158 ILE A C 1
ATOM 1274 O O . ILE A 1 158 ? 3.706 -1.396 -2.025 1.00 86.44 158 ILE A O 1
ATOM 1278 N N . ILE A 1 159 ? 4.333 -2.678 -0.286 1.00 87.88 159 ILE A N 1
ATOM 1279 C CA . ILE A 1 159 ? 2.994 -2.921 0.239 1.00 87.88 159 ILE A CA 1
ATOM 1280 C C . ILE A 1 159 ? 2.665 -1.807 1.225 1.00 87.88 159 ILE A C 1
ATOM 1282 O O . ILE A 1 159 ? 3.341 -1.633 2.251 1.00 87.88 159 ILE A O 1
ATOM 1286 N N . THR A 1 160 ? 1.590 -1.085 0.946 1.00 89.56 160 THR A N 1
ATOM 1287 C CA . THR A 1 160 ? 1.020 -0.136 1.891 1.00 89.56 160 THR A CA 1
ATOM 1288 C C . THR A 1 160 ? -0.020 -0.844 2.739 1.00 89.56 160 THR A C 1
ATOM 1290 O O . THR A 1 160 ? -0.921 -1.505 2.231 1.00 89.56 160 THR A O 1
ATOM 1293 N N . HIS A 1 161 ? 0.078 -0.663 4.049 1.00 87.81 161 HIS A N 1
ATOM 1294 C CA . HIS A 1 161 ? -0.881 -1.185 5.002 1.00 87.81 161 HIS A CA 1
ATOM 1295 C C . HIS A 1 161 ? -1.670 -0.055 5.649 1.00 87.81 161 HIS A C 1
ATOM 1297 O O . HIS A 1 161 ? -1.092 0.947 6.071 1.00 87.81 161 HIS A O 1
ATOM 1303 N N . TYR A 1 162 ? -2.974 -0.249 5.786 1.00 87.81 162 TYR A N 1
ATOM 1304 C CA . TYR A 1 162 ? -3.873 0.598 6.551 1.00 87.81 162 TYR A CA 1
ATOM 1305 C C . TYR A 1 162 ? -4.015 0.040 7.967 1.00 87.81 162 TYR A C 1
ATOM 1307 O O . TYR A 1 162 ? -4.496 -1.074 8.171 1.00 87.81 162 TYR A O 1
ATOM 1315 N N . ASN A 1 163 ? -3.538 0.807 8.946 1.00 85.56 163 ASN A N 1
ATOM 1316 C CA . ASN A 1 163 ? -3.527 0.420 10.352 1.00 85.56 163 ASN A CA 1
ATOM 1317 C C . ASN A 1 163 ? -4.654 1.145 11.066 1.00 85.56 163 ASN A C 1
ATOM 1319 O O . ASN A 1 163 ? -4.733 2.379 11.029 1.00 85.56 163 ASN A O 1
ATOM 1323 N N . LEU A 1 164 ? -5.488 0.374 11.743 1.00 83.44 164 LEU A N 1
ATOM 1324 C CA . LEU A 1 164 ? -6.581 0.879 12.543 1.00 83.44 164 LEU A CA 1
ATOM 1325 C C . LEU A 1 164 ? -6.134 1.166 13.982 1.00 83.44 164 LEU A C 1
ATOM 1327 O O . LEU A 1 164 ? -5.126 0.623 14.451 1.00 83.44 164 LEU A O 1
ATOM 1331 N N . PRO A 1 165 ? -6.859 2.044 14.699 1.00 77.81 165 PRO A N 1
ATOM 1332 C CA . PRO A 1 165 ? -6.557 2.362 16.087 1.00 77.81 165 PRO A CA 1
ATOM 1333 C C . PRO A 1 165 ? -6.557 1.132 16.995 1.00 77.81 165 PRO A C 1
ATOM 1335 O O . PRO A 1 165 ? -5.719 1.071 17.887 1.00 77.81 165 PRO A O 1
ATOM 1338 N N . ASP A 1 166 ? -7.447 0.170 16.740 1.00 74.69 166 ASP A N 1
ATOM 1339 C CA . ASP A 1 166 ? -7.613 -1.078 17.497 1.00 74.69 166 ASP A CA 1
ATOM 1340 C C . ASP A 1 166 ? -6.437 -2.067 17.361 1.00 74.69 166 ASP A C 1
ATOM 1342 O O . ASP A 1 166 ? -6.361 -3.025 18.121 1.00 74.69 166 ASP A O 1
ATOM 1346 N N . GLY A 1 167 ? -5.490 -1.822 16.448 1.00 74.56 167 GLY A N 1
ATOM 1347 C CA . GLY A 1 167 ? -4.326 -2.681 16.207 1.00 74.56 167 GLY A CA 1
ATOM 1348 C C . GLY A 1 167 ? -4.446 -3.585 14.981 1.00 74.56 167 GLY A C 1
ATOM 1349 O O . GLY A 1 167 ? -3.486 -4.277 14.642 1.00 74.56 167 GLY A O 1
ATOM 1350 N N . ARG A 1 168 ? -5.577 -3.581 14.270 1.00 78.25 168 ARG A N 1
ATOM 1351 C CA . ARG A 1 168 ? -5.695 -4.336 13.018 1.00 78.25 168 ARG A CA 1
ATOM 1352 C C . ARG A 1 168 ? -4.959 -3.643 11.880 1.00 78.25 168 ARG A C 1
ATOM 1354 O O . ARG A 1 168 ? -5.006 -2.420 11.728 1.00 78.25 168 ARG A O 1
ATOM 1361 N N . ARG A 1 169 ? -4.279 -4.442 11.069 1.00 81.25 169 ARG A N 1
ATOM 1362 C CA . ARG A 1 169 ? -3.470 -4.012 9.936 1.00 81.25 169 ARG A CA 1
ATOM 1363 C C . ARG A 1 169 ? -3.957 -4.729 8.688 1.00 81.25 169 ARG A C 1
ATOM 1365 O O . ARG A 1 169 ? -3.935 -5.951 8.625 1.00 81.25 169 ARG A O 1
ATOM 1372 N N . PHE A 1 170 ? -4.351 -3.953 7.691 1.00 84.00 170 PHE A N 1
ATOM 1373 C CA . PHE A 1 170 ? -4.859 -4.460 6.425 1.00 84.00 170 PHE A CA 1
ATOM 1374 C C . PHE A 1 170 ? -3.958 -4.035 5.281 1.00 84.00 170 PHE A C 1
ATOM 1376 O O . PHE A 1 170 ? -3.458 -2.912 5.292 1.00 84.00 170 PHE A O 1
ATOM 1383 N N . VAL A 1 171 ? -3.786 -4.880 4.270 1.00 87.50 171 VAL A N 1
ATOM 1384 C CA . VAL A 1 171 ? -3.157 -4.445 3.017 1.00 87.50 171 VAL A CA 1
ATOM 1385 C C . VAL A 1 171 ? -4.102 -3.491 2.292 1.00 87.50 171 VAL A C 1
ATOM 1387 O O . VAL A 1 171 ? -5.243 -3.840 2.009 1.00 87.50 171 VAL A O 1
ATOM 1390 N N . ALA A 1 172 ? -3.631 -2.272 2.034 1.00 89.25 172 ALA A N 1
ATOM 1391 C CA . ALA A 1 172 ? -4.382 -1.233 1.331 1.00 89.25 172 ALA A CA 1
ATOM 1392 C C . ALA A 1 172 ? -4.122 -1.248 -0.181 1.00 89.25 172 ALA A C 1
ATOM 1394 O O . ALA A 1 172 ? -4.960 -0.821 -0.973 1.00 89.25 172 ALA A O 1
ATOM 1395 N N . GLY A 1 173 ? -2.949 -1.733 -0.576 1.00 90.69 173 GLY A N 1
ATOM 1396 C CA . GLY A 1 173 ? -2.534 -1.844 -1.962 1.00 90.69 173 GLY A CA 1
ATOM 1397 C C . GLY A 1 173 ? -1.026 -1.992 -2.083 1.00 90.69 173 GLY A C 1
ATOM 1398 O O . GLY A 1 173 ? -0.288 -1.954 -1.089 1.00 90.69 173 GLY A O 1
ATOM 1399 N N . ILE A 1 174 ? -0.574 -2.125 -3.321 1.00 91.19 174 ILE A N 1
ATOM 1400 C CA . ILE A 1 174 ? 0.828 -2.303 -3.673 1.00 91.19 174 ILE A CA 1
ATOM 1401 C C . ILE A 1 174 ? 1.259 -1.245 -4.687 1.00 91.19 174 ILE A C 1
ATOM 1403 O O . ILE A 1 174 ? 0.536 -0.907 -5.621 1.00 91.19 174 ILE A O 1
ATOM 1407 N N . GLY A 1 175 ? 2.443 -0.679 -4.472 1.00 89.44 175 GLY A N 1
ATOM 1408 C CA . GLY A 1 175 ? 3.127 0.174 -5.436 1.00 89.44 175 GLY A CA 1
ATOM 1409 C C . GLY A 1 175 ? 4.299 -0.579 -6.048 1.00 89.44 175 GLY A C 1
ATOM 1410 O O . GLY A 1 175 ? 5.228 -0.940 -5.322 1.00 89.44 175 GLY A O 1
ATOM 1411 N N . THR A 1 176 ? 4.280 -0.799 -7.360 1.00 87.62 176 THR A N 1
ATOM 1412 C CA . THR A 1 176 ? 5.398 -1.386 -8.106 1.00 87.62 176 THR A CA 1
ATOM 1413 C C . THR A 1 176 ? 6.196 -0.297 -8.811 1.00 87.62 176 THR A C 1
ATOM 1415 O O . THR A 1 176 ? 5.646 0.694 -9.293 1.00 87.62 176 THR A O 1
ATOM 1418 N N . TYR A 1 177 ? 7.516 -0.463 -8.840 1.00 83.06 177 TYR A N 1
ATOM 1419 C CA . TYR A 1 177 ? 8.470 0.505 -9.372 1.00 83.06 177 TYR A CA 1
ATOM 1420 C C . TYR A 1 177 ? 9.282 -0.143 -10.507 1.00 83.06 177 TYR A C 1
ATOM 1422 O O . TYR A 1 177 ? 10.156 -0.986 -10.254 1.00 83.06 177 TYR A O 1
ATOM 1430 N N . PRO A 1 178 ? 9.001 0.209 -11.775 1.00 75.06 178 PRO A N 1
ATOM 1431 C CA . PRO A 1 178 ? 9.801 -0.170 -12.938 1.00 75.06 178 PRO A CA 1
ATOM 1432 C C . PRO A 1 178 ? 11.299 0.171 -12.806 1.00 75.06 178 PRO A C 1
ATOM 1434 O O . PRO A 1 178 ? 11.673 1.035 -12.006 1.00 75.06 178 PRO A O 1
ATOM 1437 N N . ARG A 1 179 ? 12.191 -0.531 -13.528 1.00 70.62 179 ARG A N 1
ATOM 1438 C CA . ARG A 1 179 ? 13.635 -0.295 -13.385 1.00 70.62 179 ARG A CA 1
ATOM 1439 C C . ARG A 1 179 ? 14.016 1.007 -14.062 1.00 70.62 179 ARG A C 1
ATOM 1441 O O . ARG A 1 179 ? 14.012 1.082 -15.284 1.00 70.62 179 ARG A O 1
ATOM 1448 N N . LEU A 1 180 ? 14.500 1.964 -13.279 1.00 61.59 180 LEU A N 1
ATOM 1449 C CA . LEU A 1 180 ? 15.111 3.168 -13.824 1.00 61.59 180 LEU A CA 1
ATOM 1450 C C . LEU A 1 180 ? 16.274 2.789 -14.758 1.00 61.59 180 LEU A C 1
ATOM 1452 O O . LEU A 1 180 ? 17.308 2.302 -14.295 1.00 61.59 180 LEU A O 1
ATOM 1456 N N . LEU A 1 181 ? 16.119 3.044 -16.058 1.00 53.00 181 LEU A N 1
ATOM 1457 C CA . LEU A 1 181 ? 17.258 3.142 -16.959 1.00 53.00 181 LEU A CA 1
ATOM 1458 C C . LEU A 1 181 ? 17.931 4.480 -16.644 1.00 53.00 181 LEU A C 1
ATOM 1460 O O . LEU A 1 181 ? 17.552 5.530 -17.160 1.00 53.00 181 LEU A O 1
ATOM 1464 N N . THR A 1 182 ? 18.905 4.483 -15.739 1.00 50.81 182 THR A N 1
ATOM 1465 C CA . THR A 1 182 ? 19.754 5.663 -15.586 1.00 50.81 182 THR A CA 1
ATOM 1466 C C . THR A 1 182 ? 20.626 5.778 -16.829 1.00 50.81 182 THR A C 1
ATOM 1468 O O . THR A 1 182 ? 21.508 4.946 -17.045 1.00 50.81 182 THR A O 1
ATOM 1471 N N . TYR A 1 183 ? 20.400 6.833 -17.619 1.00 44.00 183 TYR A N 1
ATOM 1472 C CA . TYR A 1 183 ? 21.257 7.241 -18.743 1.00 44.00 183 TYR A CA 1
ATOM 1473 C C . TYR A 1 183 ? 22.751 7.246 -18.370 1.00 44.00 183 TYR A C 1
ATOM 1475 O O . TYR A 1 183 ? 23.601 6.991 -19.213 1.00 44.00 183 TYR A O 1
ATOM 1483 N N . GLU A 1 184 ? 23.063 7.498 -17.095 1.00 40.59 184 GLU A N 1
ATOM 1484 C CA . GLU A 1 184 ? 24.423 7.568 -16.555 1.00 40.59 184 GLU A CA 1
ATOM 1485 C C . GLU A 1 184 ? 25.131 6.212 -16.434 1.00 40.59 184 GLU A C 1
ATOM 1487 O O . GLU A 1 184 ? 26.357 6.173 -16.423 1.00 40.59 184 GLU A O 1
ATOM 1492 N N . THR A 1 185 ? 24.397 5.099 -16.332 1.00 45.69 185 THR A N 1
ATOM 1493 C CA . THR A 1 185 ? 25.010 3.778 -16.114 1.00 45.69 185 THR A CA 1
ATOM 1494 C C . THR A 1 185 ? 24.735 2.788 -17.232 1.00 45.69 185 THR A C 1
ATOM 1496 O O . THR A 1 185 ? 25.491 1.834 -17.349 1.00 45.69 185 THR A O 1
ATOM 1499 N N . GLY A 1 186 ? 23.675 2.956 -18.033 1.00 49.41 186 GLY A N 1
ATOM 1500 C CA . GLY A 1 186 ? 23.330 2.020 -19.115 1.00 49.41 186 GLY A CA 1
ATOM 1501 C C . GLY A 1 186 ? 23.023 0.583 -18.658 1.00 49.41 186 GLY A C 1
ATOM 1502 O O . GLY A 1 186 ? 22.819 -0.295 -19.492 1.00 49.41 186 GLY A O 1
ATOM 1503 N N . PHE A 1 187 ? 22.970 0.328 -17.345 1.00 51.06 187 PHE A N 1
ATOM 1504 C CA . PHE A 1 187 ? 22.816 -1.001 -16.760 1.00 51.06 187 PHE A CA 1
ATOM 1505 C C . PHE A 1 187 ? 21.657 -1.043 -15.765 1.00 51.06 187 PHE A C 1
ATOM 1507 O O . PHE A 1 187 ? 21.544 -0.218 -14.855 1.00 51.06 187 PHE A O 1
ATOM 1514 N N . PHE A 1 188 ? 20.827 -2.076 -15.899 1.00 56.44 188 PHE A N 1
ATOM 1515 C CA . PHE A 1 188 ? 19.749 -2.387 -14.969 1.00 56.44 188 PHE A CA 1
ATOM 1516 C C . PHE A 1 188 ? 20.281 -3.206 -13.789 1.00 56.44 188 PHE A C 1
ATOM 1518 O O . PHE A 1 188 ? 20.326 -4.430 -13.848 1.00 56.44 188 PHE A O 1
ATOM 1525 N N . TYR A 1 189 ? 20.649 -2.543 -12.693 1.00 54.31 189 TYR A N 1
ATOM 1526 C CA . TYR A 1 189 ? 21.184 -3.198 -11.486 1.00 54.31 189 TYR A CA 1
ATOM 1527 C C . TYR A 1 189 ? 20.130 -3.861 -10.579 1.00 54.31 189 TYR A C 1
ATOM 1529 O O . TYR A 1 189 ? 20.429 -4.196 -9.437 1.00 54.31 189 TYR A O 1
ATOM 1537 N N . SER A 1 190 ? 18.890 -4.041 -11.039 1.00 61.88 190 SER A N 1
ATOM 1538 C CA . SER A 1 190 ? 17.813 -4.587 -10.206 1.00 61.88 190 SER A CA 1
ATOM 1539 C C . SER A 1 190 ? 17.192 -5.843 -10.804 1.00 61.88 190 SER A C 1
ATOM 1541 O O . SER A 1 190 ? 17.062 -5.985 -12.021 1.00 61.88 190 SER A O 1
ATOM 1543 N N . PHE A 1 191 ? 16.812 -6.773 -9.930 1.00 65.75 191 PHE A N 1
ATOM 1544 C CA . PHE A 1 191 ? 16.154 -8.019 -10.306 1.00 65.75 191 PHE A CA 1
ATOM 1545 C C . PHE A 1 191 ? 14.731 -7.765 -10.855 1.00 65.75 191 PHE A C 1
ATOM 1547 O O . PHE A 1 191 ? 14.172 -6.667 -10.711 1.00 65.75 191 PHE A O 1
ATOM 1554 N N . PRO A 1 192 ? 14.138 -8.728 -11.589 1.00 67.12 192 PRO A N 1
ATOM 1555 C CA . PRO A 1 192 ? 12.722 -8.664 -11.953 1.00 67.12 192 PRO A CA 1
ATOM 1556 C C . PRO A 1 192 ? 11.848 -8.534 -10.700 1.00 67.12 192 PRO A C 1
ATOM 1558 O O . PRO A 1 192 ? 12.243 -8.990 -9.627 1.00 67.12 192 PRO A O 1
ATOM 1561 N N . ILE A 1 193 ? 10.680 -7.904 -10.833 1.00 73.56 193 ILE A N 1
ATOM 1562 C CA . ILE A 1 193 ? 9.676 -7.937 -9.765 1.00 73.56 193 ILE A CA 1
ATOM 1563 C C . ILE A 1 193 ? 9.191 -9.385 -9.657 1.00 73.56 193 ILE A C 1
ATOM 1565 O O . ILE A 1 193 ? 8.940 -10.020 -10.678 1.00 73.56 193 ILE A O 1
ATOM 1569 N N . ASN A 1 194 ? 9.142 -9.919 -8.437 1.00 81.12 194 ASN A N 1
ATOM 1570 C CA . ASN A 1 194 ? 8.583 -11.242 -8.191 1.00 81.12 194 ASN A CA 1
ATOM 1571 C C . ASN A 1 194 ? 7.061 -11.101 -8.082 1.00 81.12 194 ASN A C 1
ATOM 1573 O O . ASN A 1 194 ? 6.571 -10.436 -7.167 1.00 81.12 194 ASN A O 1
ATOM 1577 N N . GLU A 1 195 ? 6.361 -11.680 -9.049 1.00 82.19 195 GLU A N 1
ATOM 1578 C CA . GLU A 1 195 ? 4.910 -11.620 -9.169 1.00 82.19 195 GLU A CA 1
ATOM 1579 C C . GLU A 1 195 ? 4.202 -12.380 -8.054 1.00 82.19 195 GLU A C 1
ATOM 1581 O O . GLU A 1 195 ? 3.348 -11.793 -7.398 1.00 82.19 195 GLU A O 1
ATOM 1586 N N . ASP A 1 196 ? 4.641 -13.603 -7.753 1.00 84.12 196 ASP A N 1
ATOM 1587 C CA . ASP A 1 196 ? 4.065 -14.443 -6.697 1.00 84.12 196 ASP A CA 1
ATOM 1588 C C . ASP A 1 196 ? 4.043 -13.708 -5.351 1.00 84.12 196 ASP A C 1
ATOM 1590 O O . ASP A 1 196 ? 3.027 -13.676 -4.666 1.00 84.12 196 ASP A O 1
ATOM 1594 N N . ILE A 1 197 ? 5.140 -13.022 -5.005 1.00 82.00 197 ILE A N 1
ATOM 1595 C CA . ILE A 1 197 ? 5.231 -12.225 -3.769 1.00 82.00 197 ILE A CA 1
ATOM 1596 C C . ILE A 1 197 ? 4.252 -11.041 -3.790 1.00 82.00 197 ILE A C 1
ATOM 1598 O O . ILE A 1 197 ? 3.705 -10.662 -2.753 1.00 82.00 197 ILE A O 1
ATOM 1602 N N . CYS A 1 198 ? 4.058 -10.408 -4.950 1.00 83.00 198 CYS A N 1
ATOM 1603 C CA . CYS A 1 198 ? 3.126 -9.287 -5.085 1.00 83.00 198 CYS A CA 1
ATOM 1604 C C . CYS A 1 198 ? 1.673 -9.759 -4.979 1.00 83.00 198 CYS A C 1
ATOM 1606 O O . CYS A 1 198 ? 0.872 -9.095 -4.322 1.00 83.00 198 CYS A O 1
ATOM 1608 N N . GLN A 1 199 ? 1.357 -10.905 -5.581 1.00 83.81 199 GLN A N 1
ATOM 1609 C CA . GLN A 1 199 ? 0.028 -11.496 -5.562 1.00 83.81 199 GLN A CA 1
ATOM 1610 C C . GLN A 1 199 ? -0.326 -12.030 -4.168 1.00 83.81 199 GLN A C 1
ATOM 1612 O O . GLN A 1 199 ? -1.351 -11.641 -3.611 1.00 83.81 199 GLN A O 1
ATOM 1617 N N . GLU A 1 200 ? 0.576 -12.786 -3.532 1.00 82.88 200 GLU A N 1
ATOM 1618 C CA . GLU A 1 200 ? 0.422 -13.254 -2.146 1.00 82.88 200 GLU A CA 1
ATOM 1619 C C . GLU A 1 200 ? 0.185 -12.075 -1.189 1.00 82.88 200 GLU A C 1
ATOM 1621 O O . GLU A 1 200 ? -0.662 -12.130 -0.296 1.00 82.88 200 GLU A O 1
ATOM 1626 N N . ALA A 1 201 ? 0.884 -10.956 -1.400 1.00 78.06 201 ALA A N 1
ATOM 1627 C CA . ALA A 1 201 ? 0.675 -9.752 -0.610 1.00 78.06 201 ALA A CA 1
ATOM 1628 C C . ALA A 1 201 ? -0.715 -9.128 -0.810 1.00 78.06 201 ALA A C 1
ATOM 1630 O O . ALA A 1 201 ? -1.315 -8.674 0.167 1.00 78.06 201 ALA A O 1
ATOM 1631 N N . MET A 1 202 ? -1.234 -9.090 -2.038 1.00 78.69 202 MET A N 1
ATOM 1632 C CA . MET A 1 202 ? -2.573 -8.561 -2.333 1.00 78.69 202 MET A CA 1
ATOM 1633 C C . MET A 1 202 ? -3.686 -9.447 -1.763 1.00 78.69 202 MET A C 1
ATOM 1635 O O . MET A 1 202 ? -4.702 -8.932 -1.288 1.00 78.69 202 MET A O 1
ATOM 1639 N N . GLU A 1 203 ? -3.461 -10.759 -1.737 1.00 77.31 203 GLU A N 1
ATOM 1640 C CA . GLU A 1 203 ? -4.390 -11.761 -1.208 1.00 77.31 203 GLU A CA 1
ATOM 1641 C C . G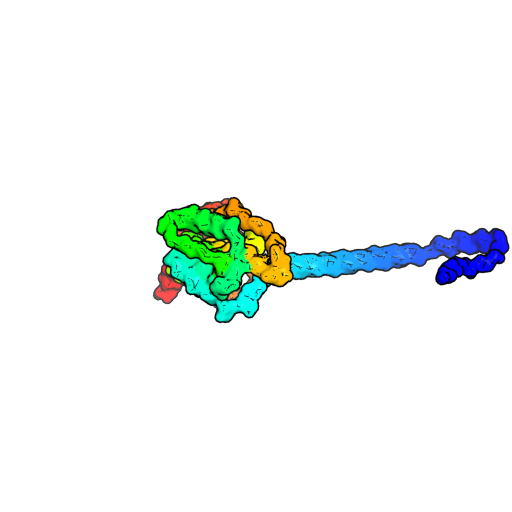LU A 1 203 ? -4.306 -11.916 0.315 1.00 77.31 203 GLU A C 1
ATOM 1643 O O . GLU A 1 203 ? -5.265 -12.366 0.949 1.00 77.31 203 GLU A O 1
ATOM 1648 N N . SER A 1 204 ? -3.190 -11.504 0.927 1.00 69.44 204 SER A N 1
ATOM 1649 C CA . SER A 1 204 ? -2.962 -11.647 2.367 1.00 69.44 204 SER A CA 1
ATOM 1650 C C . SER A 1 204 ? -4.115 -11.076 3.198 1.00 69.44 204 SER A C 1
ATOM 1652 O O . SER A 1 204 ? -4.702 -10.048 2.866 1.00 69.44 204 SER A O 1
ATOM 1654 N N . GLY A 1 205 ? -4.487 -11.754 4.284 1.00 64.75 205 GLY A N 1
ATOM 1655 C CA . GLY A 1 205 ? -5.568 -11.327 5.176 1.00 64.75 205 GLY A CA 1
ATOM 1656 C C . GLY A 1 205 ? -5.250 -10.039 5.948 1.00 64.75 205 GLY A C 1
ATOM 1657 O O . GLY A 1 205 ? -4.437 -9.208 5.543 1.00 64.75 205 GLY A O 1
ATOM 1658 N N . TYR A 1 206 ? -5.906 -9.852 7.089 1.00 65.56 206 TYR A N 1
ATOM 1659 C CA . TYR A 1 206 ? -5.506 -8.818 8.039 1.00 65.56 206 TYR A CA 1
ATOM 1660 C C . TYR A 1 206 ? -4.688 -9.442 9.163 1.00 65.56 206 TYR A C 1
ATOM 1662 O O . TYR A 1 206 ? -5.010 -10.526 9.647 1.00 65.56 206 TYR A O 1
ATOM 1670 N N . ASP A 1 207 ? -3.680 -8.712 9.620 1.00 63.06 207 ASP A N 1
ATOM 1671 C CA . ASP A 1 207 ? -2.910 -9.082 10.799 1.00 63.06 207 ASP A CA 1
ATOM 1672 C C . ASP A 1 207 ? -3.374 -8.248 11.991 1.00 63.06 207 ASP A C 1
ATOM 1674 O O . ASP A 1 207 ? -3.586 -7.036 11.887 1.00 63.06 207 ASP A O 1
ATOM 1678 N N . TYR A 1 208 ? -3.496 -8.876 13.158 1.00 59.72 208 TYR A N 1
ATOM 1679 C CA . TYR A 1 208 ? -3.649 -8.146 14.411 1.00 59.72 208 TYR A CA 1
ATOM 1680 C C . TYR A 1 208 ? -2.274 -7.880 15.017 1.00 59.72 208 TYR A C 1
ATOM 1682 O O . TYR A 1 208 ? -1.566 -8.798 15.431 1.00 59.72 208 TYR A O 1
ATOM 1690 N N . VAL A 1 209 ? -1.898 -6.606 15.097 1.00 61.91 209 VAL A N 1
ATOM 1691 C CA . VAL A 1 209 ? -0.680 -6.169 15.772 1.00 61.91 209 VAL A CA 1
ATOM 1692 C C . VAL A 1 209 ? -1.100 -5.327 16.971 1.00 61.91 209 VAL A C 1
ATOM 1694 O O . VAL A 1 209 ? -1.451 -4.156 16.793 1.00 61.91 209 VAL A O 1
ATOM 1697 N N . PRO A 1 210 ? -1.060 -5.874 18.203 1.00 58.72 210 PRO A N 1
ATOM 1698 C CA . PRO A 1 210 ? -1.467 -5.117 19.373 1.00 58.72 210 PRO A CA 1
ATOM 1699 C C . PRO A 1 210 ? -0.652 -3.819 19.440 1.00 58.72 210 PRO A C 1
ATOM 1701 O O . PRO A 1 210 ? 0.578 -3.841 19.265 1.00 58.72 210 PRO A O 1
ATOM 1704 N N . PRO A 1 211 ? -1.305 -2.666 19.650 1.00 61.22 211 PRO A N 1
ATOM 1705 C CA . PRO A 1 211 ? -0.600 -1.402 19.646 1.00 61.22 211 PRO A CA 1
ATOM 1706 C C . PRO A 1 211 ? 0.432 -1.405 20.772 1.00 61.22 211 PRO A C 1
ATOM 1708 O O . PRO A 1 211 ? 0.143 -1.761 21.915 1.00 61.22 211 PRO A O 1
ATOM 1711 N N . LYS A 1 212 ? 1.668 -1.006 20.450 1.00 61.09 212 LYS A N 1
ATOM 1712 C CA . LYS A 1 212 ? 2.744 -0.952 21.447 1.00 61.09 212 LYS A CA 1
ATOM 1713 C C . LYS A 1 212 ? 2.298 -0.095 22.639 1.00 61.09 212 LYS A C 1
ATOM 1715 O O . LYS A 1 212 ? 1.788 1.008 22.401 1.00 61.09 212 LYS A O 1
ATOM 1720 N N . PRO A 1 213 ? 2.553 -0.529 23.888 1.00 52.94 213 PRO A N 1
ATOM 1721 C CA . PRO A 1 213 ? 2.234 0.255 25.072 1.00 52.94 213 PRO A CA 1
ATOM 1722 C C . PRO A 1 213 ? 3.045 1.554 25.028 1.00 52.94 213 PRO A C 1
ATOM 1724 O O . PRO A 1 213 ? 4.241 1.594 25.308 1.00 52.94 213 PRO A O 1
ATOM 1727 N N . ARG A 1 214 ? 2.404 2.634 24.58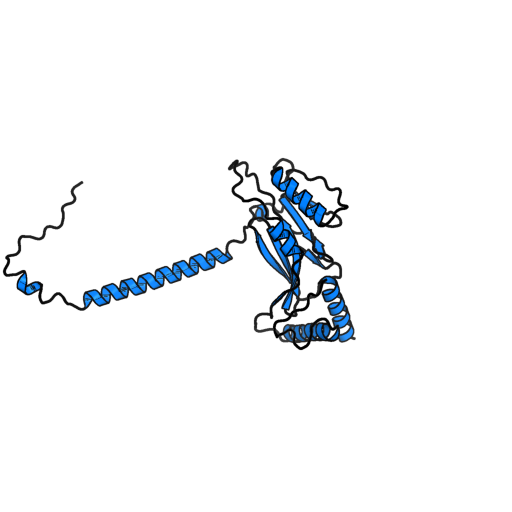7 1.00 59.91 214 ARG A N 1
ATOM 1728 C CA . ARG A 1 214 ? 2.907 4.005 24.702 1.00 59.91 214 ARG A CA 1
ATOM 1729 C C . ARG A 1 214 ? 2.140 4.664 25.839 1.00 59.91 214 ARG A C 1
ATOM 1731 O O . ARG A 1 214 ? 1.002 4.292 26.099 1.00 59.91 214 ARG A O 1
ATOM 1738 N N . LYS A 1 215 ? 2.725 5.681 26.481 1.00 68.75 215 LYS A N 1
ATOM 1739 C CA . LYS A 1 215 ? 1.955 6.590 27.342 1.00 68.75 215 LYS A CA 1
ATOM 1740 C C . LYS A 1 215 ? 0.895 7.264 26.470 1.00 68.75 215 LYS A C 1
ATOM 1742 O O . LYS A 1 215 ? 1.210 8.167 25.697 1.00 68.75 215 LYS A O 1
ATOM 1747 N N . TRP A 1 216 ? -0.326 6.747 26.498 1.00 67.62 216 TRP A N 1
ATOM 1748 C CA . TRP A 1 216 ? -1.435 7.313 25.749 1.00 67.62 216 TRP A CA 1
ATOM 1749 C C . TRP A 1 216 ? -1.968 8.529 26.494 1.00 67.62 216 TRP A C 1
ATOM 1751 O O . TRP A 1 216 ? -1.998 8.565 27.722 1.00 67.62 216 TRP A O 1
ATOM 1761 N N . THR A 1 217 ? -2.388 9.543 25.745 1.00 79.25 217 THR A N 1
ATOM 1762 C CA . THR A 1 217 ? -3.215 10.601 26.322 1.00 79.25 217 THR A CA 1
ATOM 1763 C C . THR A 1 217 ? -4.567 10.002 26.713 1.00 79.25 217 THR A C 1
ATOM 1765 O O . THR A 1 217 ? -5.041 9.085 26.041 1.00 79.25 217 THR A O 1
ATOM 1768 N N . LYS A 1 218 ? -5.211 10.532 27.763 1.00 79.44 218 LYS A N 1
ATOM 1769 C CA . LYS A 1 218 ? -6.527 10.055 28.233 1.00 79.44 218 LYS A CA 1
ATOM 1770 C C . LYS A 1 218 ? -7.541 9.942 27.083 1.00 79.44 218 LYS A C 1
ATOM 1772 O O . LYS A 1 218 ? -8.089 8.874 26.855 1.00 79.44 218 LYS A O 1
ATOM 1777 N N . ARG A 1 219 ? -7.627 10.987 26.248 1.00 77.19 219 ARG A N 1
ATOM 1778 C CA . ARG A 1 219 ? -8.467 11.017 25.035 1.00 77.19 219 ARG A CA 1
ATOM 1779 C C . ARG A 1 219 ? -8.169 9.892 24.039 1.00 77.19 219 ARG A C 1
ATOM 1781 O O . ARG A 1 219 ? -9.069 9.402 23.372 1.00 77.19 219 ARG A O 1
ATOM 1788 N N . ARG A 1 220 ? -6.899 9.501 23.883 1.00 72.94 220 ARG A N 1
ATOM 1789 C CA . ARG A 1 220 ? -6.508 8.429 22.955 1.00 72.94 220 ARG A CA 1
ATOM 1790 C C . ARG A 1 220 ? -6.861 7.052 23.512 1.00 72.94 220 ARG A C 1
ATOM 1792 O O . ARG A 1 220 ? -7.220 6.185 22.728 1.00 72.94 220 ARG A O 1
ATOM 1799 N N . ALA A 1 221 ? -6.770 6.876 24.829 1.00 76.44 221 ALA A N 1
ATOM 1800 C CA . ALA A 1 221 ? -7.187 5.651 25.502 1.00 76.44 221 ALA A CA 1
ATOM 1801 C C . ALA A 1 221 ? -8.707 5.466 25.454 1.00 76.44 221 ALA A C 1
ATOM 1803 O O . ALA A 1 221 ? -9.159 4.429 24.984 1.00 76.44 221 ALA A O 1
ATOM 1804 N N . GLU A 1 222 ? -9.472 6.500 25.816 1.00 79.50 222 GLU A N 1
ATOM 1805 C CA . GLU A 1 222 ? -10.942 6.508 25.722 1.00 79.50 222 GLU A CA 1
ATOM 1806 C C . GLU A 1 222 ? -11.405 6.175 24.301 1.00 79.50 222 GLU A C 1
ATOM 1808 O O . GLU A 1 222 ? -12.290 5.351 24.090 1.00 79.50 222 GLU A O 1
ATOM 1813 N N . ARG A 1 223 ? -10.748 6.767 23.299 1.00 75.12 223 ARG A N 1
ATOM 1814 C CA . ARG A 1 223 ? -11.056 6.479 21.903 1.00 75.12 223 ARG A CA 1
ATOM 1815 C C . ARG A 1 223 ? -10.704 5.051 21.497 1.00 75.12 223 ARG A C 1
ATOM 1817 O O . ARG A 1 223 ? -11.480 4.417 20.797 1.00 75.12 223 ARG A O 1
ATOM 1824 N N . PHE A 1 224 ? -9.528 4.557 21.875 1.00 77.69 224 PHE A N 1
ATOM 1825 C CA . PHE A 1 224 ? -9.139 3.180 21.574 1.00 77.69 224 PHE A CA 1
ATOM 1826 C C . PHE A 1 224 ? -10.151 2.186 22.150 1.00 77.69 224 PHE A C 1
ATOM 1828 O O . PHE A 1 224 ? -10.565 1.259 21.459 1.00 77.69 224 PHE A O 1
ATOM 1835 N N . GLU A 1 225 ? -10.574 2.407 23.392 1.00 77.69 225 GLU A N 1
ATOM 1836 C CA . GLU A 1 225 ? -11.587 1.594 24.055 1.00 77.69 225 GLU A CA 1
ATOM 1837 C C . GLU A 1 225 ? -12.935 1.674 23.330 1.00 77.69 225 GLU A C 1
ATOM 1839 O O . GLU A 1 225 ? -13.529 0.636 23.055 1.00 77.69 225 GLU A O 1
ATOM 1844 N N . MET A 1 226 ? -13.364 2.875 22.926 1.00 79.44 226 MET A N 1
ATOM 1845 C CA . MET A 1 226 ? -14.575 3.088 22.126 1.00 79.44 226 MET A CA 1
ATOM 1846 C C . MET A 1 226 ? -14.531 2.334 20.791 1.00 79.44 226 MET A C 1
ATOM 1848 O O . MET A 1 226 ? -15.460 1.592 20.491 1.00 79.44 226 MET A O 1
ATOM 1852 N N . VAL A 1 227 ? -13.442 2.457 20.024 1.00 77.12 227 VAL A N 1
ATOM 1853 C CA . VAL A 1 227 ? -13.257 1.750 18.742 1.00 77.12 227 VAL A CA 1
ATOM 1854 C C . VAL A 1 227 ? -13.261 0.237 18.950 1.00 77.12 227 VAL A C 1
ATOM 1856 O O . VAL A 1 227 ? -13.917 -0.493 18.214 1.00 77.12 227 VAL A O 1
ATOM 1859 N N . THR A 1 228 ? -12.553 -0.245 19.974 1.00 76.50 228 THR A N 1
ATOM 1860 C CA . THR A 1 228 ? -12.475 -1.680 20.284 1.00 76.50 228 THR A CA 1
ATOM 1861 C C . THR A 1 228 ? -13.833 -2.228 20.721 1.00 76.50 228 THR A C 1
ATOM 1863 O O . THR A 1 228 ? -14.183 -3.357 20.378 1.00 76.50 228 THR A O 1
ATOM 1866 N N . LYS A 1 229 ? -14.612 -1.435 21.467 1.00 77.94 229 LYS A N 1
ATOM 1867 C CA . LYS A 1 229 ? -15.978 -1.774 21.866 1.00 77.94 229 LYS A CA 1
ATOM 1868 C C . LYS A 1 229 ? -16.905 -1.818 20.651 1.00 77.94 229 LYS A C 1
ATOM 1870 O O . LYS A 1 229 ? -17.525 -2.848 20.436 1.00 77.94 229 LYS A O 1
ATOM 1875 N N . ALA A 1 230 ? -16.913 -0.778 19.818 1.00 77.38 230 ALA A N 1
ATOM 1876 C CA . ALA A 1 230 ? -17.691 -0.723 18.580 1.00 77.38 230 ALA A CA 1
ATOM 1877 C C . ALA A 1 230 ? -17.401 -1.923 17.662 1.00 77.38 230 ALA A C 1
ATOM 1879 O O . ALA A 1 230 ? -18.310 -2.595 17.187 1.00 77.38 230 ALA A O 1
ATOM 1880 N N . ALA A 1 231 ? -16.124 -2.260 17.481 1.00 74.25 231 ALA A N 1
ATOM 1881 C CA . ALA A 1 231 ? -15.720 -3.414 16.689 1.00 74.25 231 ALA A CA 1
ATOM 1882 C C . ALA A 1 231 ? -16.146 -4.764 17.302 1.00 74.25 231 ALA A C 1
ATOM 1884 O O . ALA A 1 231 ? -16.437 -5.713 16.570 1.00 74.25 231 ALA A O 1
ATOM 1885 N N . ARG A 1 232 ? -16.198 -4.873 18.636 1.00 74.25 232 ARG A N 1
ATOM 1886 C CA . ARG A 1 232 ? -16.737 -6.052 19.332 1.00 74.25 232 ARG A CA 1
ATOM 1887 C C . ARG A 1 232 ? -18.254 -6.149 19.172 1.00 74.25 232 ARG A C 1
ATOM 1889 O O . ARG A 1 232 ? -18.749 -7.235 18.884 1.00 74.25 232 ARG A O 1
ATOM 1896 N N . ASP A 1 233 ? -18.961 -5.036 19.336 1.00 72.62 233 ASP A N 1
ATOM 1897 C CA . ASP A 1 233 ? -20.422 -4.956 19.248 1.00 72.62 233 ASP A CA 1
ATOM 1898 C C . ASP A 1 233 ? -20.903 -5.263 17.818 1.00 72.62 233 ASP A C 1
ATOM 1900 O O . ASP A 1 233 ? -21.866 -6.002 17.634 1.00 72.62 233 ASP A O 1
ATOM 1904 N N . ALA A 1 234 ? -20.146 -4.834 16.802 1.00 68.94 234 ALA A N 1
ATOM 1905 C CA . ALA A 1 234 ? -20.352 -5.207 15.400 1.00 68.94 234 ALA A CA 1
ATOM 1906 C C . ALA A 1 234 ? -19.999 -6.682 15.083 1.00 68.94 234 ALA A C 1
ATOM 1908 O O . ALA A 1 234 ? -20.062 -7.107 13.930 1.00 68.94 234 ALA A O 1
ATOM 1909 N N . GLY A 1 235 ? -19.582 -7.474 16.079 1.00 66.94 235 GLY A N 1
ATOM 1910 C CA . GLY A 1 235 ? -19.196 -8.879 15.914 1.00 66.94 235 GLY A CA 1
ATOM 1911 C C . GLY A 1 235 ? -17.894 -9.084 15.136 1.00 66.94 235 GLY A C 1
ATOM 1912 O O . GLY A 1 235 ? -17.584 -10.209 14.738 1.00 66.94 235 GLY A O 1
ATOM 1913 N N . LEU A 1 236 ? -17.125 -8.014 14.917 1.00 67.06 236 LEU A N 1
ATOM 1914 C CA . LEU A 1 236 ? -15.927 -8.040 14.087 1.00 67.06 236 LEU A CA 1
ATOM 1915 C C . LEU A 1 236 ? -14.688 -8.486 14.867 1.00 67.06 236 LEU A C 1
ATOM 1917 O O . LEU A 1 236 ? -13.773 -9.041 14.260 1.00 67.06 236 LEU A O 1
ATOM 1921 N N . ILE A 1 237 ? -14.659 -8.259 16.187 1.00 64.19 237 ILE A N 1
AT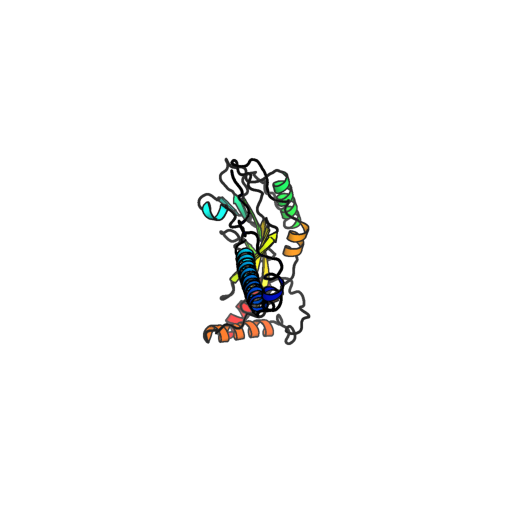OM 1922 C CA . ILE A 1 237 ? -13.651 -8.777 17.126 1.00 64.19 237 ILE A CA 1
ATOM 1923 C C . ILE A 1 237 ? -14.305 -9.820 18.031 1.00 64.19 237 ILE A C 1
ATOM 1925 O O . ILE A 1 237 ? -15.180 -9.488 18.836 1.00 64.19 237 ILE A O 1
ATOM 1929 N N . ARG A 1 238 ? -13.848 -11.077 17.977 1.00 57.47 238 ARG A N 1
ATOM 1930 C CA . ARG A 1 238 ? -14.273 -12.071 18.975 1.00 57.47 238 ARG A CA 1
ATOM 1931 C C . ARG A 1 238 ? -13.589 -11.828 20.328 1.00 57.47 238 ARG A C 1
ATOM 1933 O O . ARG A 1 238 ? -12.405 -11.495 20.354 1.00 57.47 238 ARG A O 1
ATOM 1940 N N . PRO A 1 239 ? -14.261 -12.115 21.461 1.00 51.66 239 PRO A N 1
ATOM 1941 C CA . PRO A 1 239 ? -13.683 -11.973 22.803 1.00 51.66 239 PRO A CA 1
ATOM 1942 C C . PRO A 1 239 ? -12.333 -12.690 23.012 1.00 51.66 239 PRO A C 1
ATOM 1944 O O . PRO A 1 239 ? -11.526 -12.236 23.818 1.00 51.66 239 PRO A O 1
ATOM 1947 N N . ASN A 1 240 ? -12.064 -13.766 22.258 1.00 52.69 240 ASN A N 1
ATOM 1948 C CA . ASN A 1 240 ? -10.877 -14.622 22.402 1.00 52.69 240 ASN A CA 1
ATOM 1949 C C . ASN A 1 240 ? -9.828 -14.462 21.278 1.00 52.69 240 ASN A C 1
ATOM 1951 O O . ASN A 1 240 ? -8.903 -15.266 21.193 1.00 52.69 240 ASN A O 1
ATOM 1955 N N . GLU A 1 241 ? -9.921 -13.446 20.413 1.00 54.44 241 GLU A N 1
ATOM 1956 C CA . GLU A 1 241 ? -8.944 -13.234 19.322 1.00 54.44 241 GLU A CA 1
ATOM 1957 C C . GLU A 1 241 ? -7.525 -12.878 19.794 1.00 54.44 241 GLU A C 1
ATOM 1959 O O . GLU A 1 241 ? -6.573 -12.982 19.025 1.00 54.44 241 GLU A O 1
ATOM 1964 N N . PHE A 1 242 ? -7.345 -12.565 21.080 1.00 49.75 242 PHE A N 1
ATOM 1965 C CA . PHE A 1 242 ? -6.022 -12.439 21.698 1.00 49.75 242 PHE A CA 1
ATOM 1966 C C . PHE A 1 242 ? -5.217 -13.759 21.723 1.00 49.75 242 PHE A C 1
ATOM 1968 O O . PHE A 1 242 ? -4.034 -13.727 22.052 1.00 49.75 242 PHE A O 1
ATOM 1975 N N . LEU A 1 243 ? -5.824 -14.907 21.379 1.00 41.19 243 LEU A N 1
ATOM 1976 C CA . LEU A 1 243 ? -5.246 -16.254 21.528 1.00 41.19 243 LEU A CA 1
ATOM 1977 C C . LEU A 1 243 ? -4.895 -16.978 20.209 1.00 41.19 243 LEU A C 1
ATOM 1979 O O . LEU A 1 243 ? -4.752 -18.196 20.194 1.00 41.19 243 LEU A O 1
ATOM 1983 N N . GLY A 1 244 ? -4.675 -16.252 19.111 1.00 39.31 244 GLY A N 1
ATOM 1984 C CA . GLY A 1 244 ? -3.879 -16.785 17.993 1.00 39.31 244 GLY A CA 1
ATOM 1985 C C . GLY A 1 244 ? -4.615 -17.584 16.912 1.00 39.31 244 GLY A C 1
ATOM 1986 O O . GLY A 1 244 ? -3.952 -18.120 16.035 1.00 39.31 244 GLY A O 1
ATOM 1987 N N . ASN A 1 245 ? -5.951 -17.606 16.899 1.00 37.78 245 ASN A N 1
ATOM 1988 C CA . ASN A 1 245 ? -6.727 -18.116 15.760 1.00 37.78 245 ASN A CA 1
ATOM 1989 C C . ASN A 1 245 ? -7.579 -16.989 15.166 1.00 37.78 245 ASN A C 1
ATOM 1991 O O . ASN A 1 245 ? -8.747 -16.814 15.518 1.00 37.78 245 ASN A O 1
ATOM 1995 N N . VAL A 1 246 ? -6.962 -16.196 14.290 1.00 45.69 246 VAL A N 1
ATOM 1996 C CA . VAL A 1 246 ? -7.610 -15.093 13.572 1.00 45.69 246 VAL A CA 1
ATOM 1997 C C . VAL A 1 246 ? -8.424 -15.685 12.418 1.00 45.69 246 VAL A C 1
ATOM 1999 O O . VAL A 1 246 ? -7.873 -16.366 11.556 1.00 45.69 246 VAL A O 1
ATOM 2002 N N . ARG A 1 247 ? -9.745 -15.461 12.395 1.00 41.88 247 ARG A N 1
ATOM 2003 C CA . ARG A 1 247 ? -10.534 -15.689 11.175 1.00 41.88 247 ARG A CA 1
ATOM 2004 C C . ARG A 1 247 ? -10.306 -14.518 10.227 1.00 41.88 247 ARG A C 1
ATOM 2006 O O . ARG A 1 247 ? -10.388 -13.375 10.655 1.00 41.88 247 ARG A O 1
ATOM 2013 N N . PHE A 1 248 ? -10.079 -14.822 8.954 1.00 49.00 248 PHE A N 1
ATOM 2014 C CA . PHE A 1 248 ? -10.035 -13.857 7.861 1.00 49.00 248 PHE A CA 1
ATOM 2015 C C . PHE A 1 248 ? -11.311 -13.000 7.851 1.00 49.00 248 PHE A C 1
ATOM 2017 O O . PHE A 1 248 ? -12.424 -13.517 7.825 1.00 49.00 248 PHE A O 1
ATOM 2024 N N . VAL A 1 249 ? -11.140 -11.683 7.895 1.00 52.19 249 VAL A N 1
ATOM 2025 C CA . VAL A 1 249 ? -12.168 -10.686 7.604 1.00 52.19 249 VAL A CA 1
ATOM 2026 C C . VAL A 1 249 ? -11.788 -10.230 6.217 1.00 52.19 249 VAL A C 1
ATOM 2028 O O . VAL A 1 249 ? -10.726 -9.638 6.028 1.00 52.19 249 VAL A O 1
ATOM 2031 N N . GLU A 1 250 ? -12.623 -10.592 5.254 1.00 52.00 250 GLU A N 1
ATOM 2032 C CA . GLU A 1 250 ? -12.309 -10.490 3.830 1.00 52.00 250 GLU A CA 1
ATOM 2033 C C . GLU A 1 250 ? -12.146 -9.033 3.368 1.00 52.00 250 GLU A C 1
ATOM 2035 O O . GLU A 1 250 ? -11.468 -8.791 2.375 1.00 52.00 250 GLU A O 1
ATOM 2040 N N . ASN A 1 251 ? -12.715 -8.047 4.089 1.00 62.44 251 ASN A N 1
ATOM 2041 C CA . ASN A 1 251 ? -12.801 -6.675 3.583 1.00 62.44 251 ASN A CA 1
ATOM 2042 C C . ASN A 1 251 ? -12.620 -5.550 4.654 1.00 62.44 251 ASN A C 1
ATOM 2044 O O . ASN A 1 251 ? -13.539 -5.272 5.432 1.00 62.44 251 ASN A O 1
ATOM 2048 N N . PRO A 1 252 ? -11.458 -4.863 4.709 1.00 61.31 252 PRO A N 1
ATOM 2049 C CA . PRO A 1 252 ? -11.187 -3.705 5.590 1.00 61.31 252 PRO A CA 1
ATOM 2050 C C . PRO A 1 252 ? -12.145 -2.499 5.501 1.00 61.31 252 PRO A C 1
ATOM 2052 O O . PRO A 1 252 ? -12.447 -1.898 6.533 1.00 61.31 252 PRO A O 1
ATOM 2055 N N . PRO A 1 253 ? -12.576 -2.064 4.310 1.00 61.50 253 PRO A N 1
ATOM 2056 C CA . PRO A 1 253 ? -13.583 -1.021 4.113 1.00 61.50 253 PRO A CA 1
ATOM 2057 C C . PRO A 1 253 ? -14.895 -1.288 4.848 1.00 61.50 253 PRO A C 1
ATOM 2059 O O . PRO A 1 253 ? -15.349 -0.420 5.591 1.00 61.50 253 PRO A O 1
ATOM 2062 N N . VAL A 1 254 ? -15.420 -2.518 4.762 1.00 68.81 254 VAL A N 1
ATOM 2063 C CA . VAL A 1 254 ? -16.621 -2.941 5.508 1.00 68.81 254 VAL A CA 1
ATOM 2064 C C . VAL A 1 254 ? -16.383 -2.803 7.011 1.00 68.81 254 VAL A C 1
ATOM 2066 O O . VAL A 1 254 ? -17.198 -2.221 7.721 1.00 68.81 254 VAL A O 1
ATOM 2069 N N . TYR A 1 255 ? -15.220 -3.250 7.489 1.00 70.31 255 TYR A N 1
ATOM 2070 C CA . TYR A 1 255 ? -14.821 -3.109 8.890 1.00 70.31 255 TYR A CA 1
ATOM 2071 C C . TYR A 1 255 ? -14.734 -1.637 9.329 1.00 70.31 255 TYR A C 1
ATOM 2073 O O . TYR A 1 255 ? -15.215 -1.260 10.394 1.00 70.31 255 TYR A O 1
ATOM 2081 N N . THR A 1 256 ? -14.141 -0.784 8.492 1.00 72.75 256 THR A N 1
ATOM 2082 C CA . THR A 1 256 ? -13.963 0.645 8.776 1.00 72.75 256 THR A CA 1
ATOM 2083 C C . THR A 1 256 ? -15.306 1.367 8.825 1.00 72.75 256 THR A C 1
ATOM 2085 O O . THR A 1 256 ? -15.531 2.155 9.739 1.00 72.75 256 THR A O 1
ATOM 2088 N N . LYS A 1 257 ? -16.200 1.073 7.877 1.00 79.75 257 LYS A N 1
ATOM 2089 C CA . LYS A 1 257 ? -17.541 1.653 7.798 1.00 79.75 257 LYS A CA 1
ATOM 2090 C C . LYS A 1 257 ? -18.387 1.295 9.017 1.00 79.75 257 LYS A C 1
ATOM 2092 O O . LYS A 1 257 ? -18.920 2.194 9.654 1.00 79.75 257 LYS A O 1
ATOM 2097 N N . LEU A 1 258 ? -18.426 0.015 9.391 1.00 75.94 258 LEU A N 1
ATOM 2098 C CA . LEU A 1 258 ? -19.167 -0.452 10.568 1.00 75.94 258 LEU A CA 1
ATOM 2099 C C . LEU A 1 258 ? -18.684 0.223 11.857 1.00 75.94 258 LEU A C 1
ATOM 2101 O O . LEU A 1 258 ? -19.490 0.617 12.692 1.00 75.94 258 LEU A O 1
ATOM 2105 N N . ILE A 1 259 ? -17.369 0.415 12.012 1.00 75.44 259 ILE A N 1
ATOM 2106 C CA . ILE A 1 259 ? -16.831 1.142 13.169 1.00 75.44 259 ILE A CA 1
ATOM 2107 C C . ILE A 1 259 ? -17.238 2.612 13.151 1.00 75.44 259 ILE A C 1
ATOM 2109 O O . ILE A 1 259 ? -17.531 3.155 14.210 1.00 75.44 259 ILE A O 1
ATOM 2113 N N . ILE A 1 260 ? -17.222 3.268 11.988 1.00 81.62 260 ILE A N 1
ATOM 2114 C CA . ILE A 1 260 ? -17.645 4.669 11.881 1.00 81.62 260 ILE A CA 1
ATOM 2115 C C . ILE A 1 260 ? -19.121 4.797 12.274 1.00 81.62 260 ILE A C 1
ATOM 2117 O O . ILE A 1 260 ? -19.439 5.639 13.109 1.00 81.62 260 ILE A O 1
ATOM 2121 N N . GLU A 1 261 ? -19.987 3.931 11.744 1.00 83.75 261 GLU A N 1
ATOM 2122 C CA . GLU A 1 261 ? -21.421 3.914 12.062 1.00 83.75 261 GLU A CA 1
ATOM 2123 C C . GLU A 1 261 ? -21.669 3.694 13.564 1.00 83.75 261 GLU A C 1
ATOM 2125 O O . GLU A 1 261 ? -22.480 4.397 14.164 1.00 83.75 261 GLU A O 1
ATOM 2130 N N . GLU A 1 262 ? -20.934 2.785 14.215 1.00 78.25 262 GLU A N 1
ATOM 2131 C CA . GLU A 1 262 ? -21.077 2.591 15.665 1.00 78.25 262 GLU A CA 1
ATOM 2132 C C . GLU A 1 262 ? -20.409 3.683 16.518 1.00 78.25 262 GLU A C 1
ATOM 2134 O O . GLU A 1 262 ? -20.915 4.016 17.591 1.00 78.25 262 GLU A O 1
ATOM 2139 N N . GLU A 1 263 ? -19.316 4.308 16.061 1.00 76.12 263 GLU A N 1
ATOM 2140 C CA . GLU A 1 263 ? -18.772 5.516 16.703 1.00 76.12 263 GLU A CA 1
ATOM 2141 C C . GLU A 1 263 ? -19.770 6.685 16.650 1.00 76.12 263 GLU A C 1
ATOM 2143 O O . GLU A 1 263 ? -19.717 7.561 17.515 1.00 76.12 263 GLU A O 1
ATOM 2148 N N . GLU A 1 264 ? -20.617 6.755 15.621 1.00 82.25 264 GLU A N 1
ATOM 2149 C CA . GLU A 1 264 ? -21.665 7.771 15.492 1.00 82.25 264 GLU A CA 1
ATOM 2150 C C . GLU A 1 264 ? -22.825 7.497 16.449 1.00 82.25 264 GLU A C 1
ATOM 2152 O O . GLU A 1 264 ? -23.162 8.389 17.226 1.00 82.25 264 GLU A O 1
ATOM 2157 N N . LYS A 1 265 ? -23.337 6.260 16.514 1.00 79.88 265 LYS A N 1
ATOM 2158 C CA . LYS A 1 265 ? -24.404 5.895 17.468 1.00 79.88 265 LYS A CA 1
ATOM 2159 C C . LYS A 1 265 ? -24.021 6.107 18.931 1.00 79.88 265 LYS A C 1
ATOM 2161 O O . LYS A 1 265 ? -24.868 6.433 19.746 1.00 79.88 265 LYS A O 1
ATOM 2166 N N . LEU A 1 266 ? -22.749 5.925 19.289 1.00 69.69 266 LEU A N 1
ATOM 2167 C CA . LEU A 1 266 ? -22.267 6.142 20.661 1.00 69.69 266 LEU A CA 1
ATOM 2168 C C . LEU A 1 266 ? -22.154 7.627 21.059 1.00 69.69 266 LEU A C 1
ATOM 2170 O O . LEU A 1 266 ? -21.863 7.913 22.223 1.00 69.69 266 LEU A O 1
ATOM 2174 N N . LYS A 1 267 ? -22.298 8.562 20.110 1.00 70.38 267 LYS A N 1
ATOM 2175 C CA . LYS A 1 267 ? -22.260 10.014 20.362 1.00 70.38 267 LYS A CA 1
ATOM 2176 C C . LYS A 1 267 ? -23.651 10.640 20.493 1.00 70.38 267 LYS A C 1
ATOM 2178 O O . LYS A 1 267 ? -23.714 11.787 20.937 1.00 70.38 267 LYS A O 1
ATOM 2183 N N . GLU A 1 268 ? -24.698 9.927 20.082 1.00 62.50 268 GLU A N 1
ATOM 2184 C CA . GLU A 1 268 ? -26.112 10.290 20.267 1.00 62.50 268 GLU A CA 1
ATOM 2185 C C . GLU A 1 268 ? -26.592 9.954 21.686 1.00 62.50 268 GLU A C 1
ATOM 2187 O O . GLU A 1 268 ? -27.363 10.772 22.240 1.00 62.50 268 GLU A O 1
#

Organism: Caenorhabditis briggsae (NCBI:txid6238)

Radius of gyration: 29.9 Å; chains: 1; bounding box: 102×36×59 Å

Secondary structure (DSSP, 8-state):
------------HHHHHHHHTT---THHHHHHHHHHHHHHHHHHHHHHHHHHHHHH-S---GGGG-GGGPEEEE-SS-EEEE--TTS----HHHHHHHHHHHHHH-TT--PPP-TTEEEEEEE-TTEEE-SSTT-EEETT-PPTT-EEEEEEEETTEEEEEEE-TTSEEEEEEEEE------TTT-S--SPPP-HHHHHHHHH--EEE-PPP-----HHHHHHHHHHHHHHHHTT-S-TTGGGS-PPP-S-HHHHHHHHHHHHHHTT-